Protein AF-A0AAE1BC49-F1 (afdb_monomer_lite)

Radius of gyration: 42.11 Å; chains: 1; bounding box: 70×118×85 Å

Structure (mmCIF, N/CA/C/O backbone):
data_AF-A0AAE1BC49-F1
#
_entry.id   AF-A0AAE1BC49-F1
#
loop_
_atom_site.group_PDB
_atom_site.id
_atom_site.type_symbol
_atom_site.label_atom_id
_atom_site.label_alt_id
_atom_site.label_comp_id
_atom_site.label_asym_id
_atom_site.label_entity_id
_atom_site.label_seq_id
_atom_site.pdbx_PDB_ins_code
_atom_site.Cartn_x
_atom_site.Cartn_y
_atom_site.Cartn_z
_atom_site.occupancy
_atom_site.B_iso_or_equiv
_atom_site.auth_seq_id
_atom_site.auth_comp_id
_atom_site.auth_asym_id
_atom_site.auth_atom_id
_atom_site.pdbx_PDB_model_num
ATOM 1 N N . MET A 1 1 ? 7.023 26.899 39.640 1.00 38.75 1 MET A N 1
ATOM 2 C CA . MET A 1 1 ? 6.986 27.680 38.387 1.00 38.75 1 MET A CA 1
ATOM 3 C C . MET A 1 1 ? 8.042 27.086 37.475 1.00 38.75 1 MET A C 1
ATOM 5 O O . MET A 1 1 ? 9.217 27.248 37.763 1.00 38.75 1 MET A O 1
ATOM 9 N N . ALA A 1 2 ? 7.642 26.268 36.502 1.00 39.78 2 ALA A N 1
ATOM 10 C CA . ALA A 1 2 ? 8.566 25.587 35.598 1.00 39.78 2 ALA A CA 1
ATOM 11 C C . ALA A 1 2 ? 8.371 26.161 34.193 1.00 39.78 2 ALA A C 1
ATOM 13 O O . ALA A 1 2 ? 7.270 26.092 33.648 1.00 39.78 2 ALA A O 1
ATOM 14 N N . ASP A 1 3 ? 9.433 26.766 33.667 1.00 44.81 3 ASP A N 1
ATOM 15 C CA . ASP A 1 3 ? 9.501 27.367 32.340 1.00 44.81 3 ASP A CA 1
ATOM 16 C C . ASP A 1 3 ? 9.195 26.334 31.252 1.00 44.81 3 ASP A C 1
ATOM 18 O O . ASP A 1 3 ? 9.961 25.399 31.003 1.00 44.81 3 ASP A O 1
ATOM 22 N N . GLY A 1 4 ? 8.069 26.530 30.569 1.00 46.72 4 GLY A N 1
ATOM 23 C CA . GLY A 1 4 ? 7.721 25.808 29.356 1.00 46.72 4 GLY A CA 1
ATOM 24 C C . GLY A 1 4 ? 8.542 26.324 28.180 1.00 46.72 4 GLY A C 1
ATOM 25 O O . GLY A 1 4 ? 8.063 27.149 27.404 1.00 46.72 4 GLY A O 1
ATOM 26 N N . LYS A 1 5 ? 9.775 25.831 28.021 1.00 54.12 5 LYS A N 1
ATOM 27 C CA . LYS A 1 5 ? 10.519 25.987 26.764 1.00 54.12 5 LYS A CA 1
ATOM 28 C C . LYS A 1 5 ? 9.763 25.247 25.662 1.00 54.12 5 LYS A C 1
ATOM 30 O O . LYS A 1 5 ? 9.765 24.019 25.618 1.00 54.12 5 LYS A O 1
ATOM 35 N N . GLN A 1 6 ? 9.093 26.001 24.794 1.00 57.62 6 GLN A N 1
ATOM 36 C CA . GLN A 1 6 ? 8.526 25.469 23.561 1.00 57.62 6 GLN A CA 1
ATOM 37 C C . GLN A 1 6 ? 9.657 24.883 22.712 1.00 57.62 6 GLN A C 1
ATOM 39 O O . GLN A 1 6 ? 10.621 25.572 22.378 1.00 57.62 6 GLN A O 1
ATOM 44 N N . ASP A 1 7 ? 9.545 23.596 22.398 1.00 57.97 7 ASP A N 1
ATOM 45 C CA . ASP A 1 7 ? 10.435 22.896 21.479 1.00 57.97 7 ASP A CA 1
ATOM 46 C C . ASP A 1 7 ? 10.184 23.454 20.068 1.00 57.97 7 ASP A C 1
ATOM 48 O O . ASP A 1 7 ? 9.246 23.053 19.379 1.00 57.97 7 ASP A O 1
ATOM 52 N N . MET A 1 8 ? 10.978 24.458 19.684 1.00 60.53 8 MET A N 1
ATOM 53 C CA . MET A 1 8 ? 10.990 25.126 18.374 1.00 60.53 8 MET A CA 1
ATOM 54 C C . MET A 1 8 ? 11.573 24.200 17.294 1.00 60.53 8 MET A C 1
ATOM 56 O O . MET A 1 8 ? 12.549 24.542 16.634 1.00 60.53 8 MET A O 1
ATOM 60 N N . ARG A 1 9 ? 11.017 22.998 17.136 1.00 64.38 9 ARG A N 1
ATOM 61 C CA . ARG A 1 9 ? 11.351 22.109 16.018 1.00 64.38 9 ARG A CA 1
ATOM 62 C C . ARG A 1 9 ? 10.285 22.246 14.948 1.00 64.38 9 ARG A C 1
ATOM 64 O O . ARG A 1 9 ? 9.091 22.179 15.248 1.00 64.38 9 ARG A O 1
ATOM 71 N N . SER A 1 10 ? 10.715 22.444 13.706 1.00 68.69 10 SER A N 1
ATOM 72 C CA . SER A 1 10 ? 9.812 22.472 12.551 1.00 68.69 10 SER A CA 1
ATOM 73 C C . SER A 1 10 ? 9.048 21.143 12.444 1.00 68.69 10 SER A C 1
ATOM 75 O O . SER A 1 10 ? 9.564 20.092 12.831 1.00 68.69 10 SER A O 1
ATOM 77 N N . LEU A 1 11 ? 7.824 21.161 11.897 1.00 61.47 11 LEU A N 1
ATOM 78 C CA . LEU A 1 11 ? 7.050 19.941 11.601 1.00 61.47 11 LEU A CA 1
ATOM 79 C C . LEU A 1 11 ? 7.879 18.926 10.793 1.00 61.47 11 LEU A C 1
ATOM 81 O O . LEU A 1 11 ? 7.813 17.730 11.057 1.00 61.47 11 LEU A O 1
ATOM 85 N N . GLU A 1 12 ? 8.732 19.415 9.893 1.00 64.88 12 GLU A N 1
ATOM 86 C CA . GLU A 1 12 ? 9.645 18.606 9.077 1.00 64.88 12 GLU A CA 1
ATOM 87 C C . GLU A 1 12 ? 10.728 17.896 9.911 1.00 64.88 12 GLU A C 1
ATOM 89 O O . GLU A 1 12 ? 11.054 16.737 9.655 1.00 64.88 12 GLU A O 1
ATOM 94 N N . GLU A 1 13 ? 11.251 18.558 10.949 1.00 63.72 13 GLU A N 1
ATOM 95 C CA . GLU A 1 13 ? 12.248 17.997 11.874 1.00 63.72 13 GLU A CA 1
ATOM 96 C C . GLU A 1 13 ? 11.621 17.005 12.860 1.00 63.72 13 GLU A C 1
ATOM 98 O O . GLU A 1 13 ? 12.287 16.089 13.340 1.00 63.72 13 GLU A O 1
ATOM 103 N N . ARG A 1 14 ? 10.330 17.180 13.164 1.00 66.06 14 ARG A N 1
ATOM 104 C CA . ARG A 1 14 ? 9.563 16.317 14.067 1.00 66.06 14 ARG A CA 1
ATOM 105 C C . ARG A 1 14 ? 9.107 15.016 13.393 1.00 66.06 14 ARG A C 1
ATOM 107 O O . ARG A 1 14 ? 8.959 14.008 14.079 1.00 66.06 14 ARG A O 1
ATOM 114 N N . GLU A 1 15 ? 8.903 15.032 12.075 1.00 70.88 15 GLU A N 1
ATOM 115 C CA . GLU A 1 15 ? 8.396 13.896 11.287 1.00 70.88 15 GLU A CA 1
ATOM 116 C C . GLU A 1 15 ? 9.487 13.070 10.570 1.00 70.88 15 GLU A C 1
ATOM 118 O O . GLU A 1 15 ? 9.163 12.155 9.817 1.00 70.88 15 GLU A O 1
ATOM 123 N N . ASN A 1 16 ? 10.779 13.317 10.840 1.00 61.84 16 ASN A N 1
ATOM 124 C CA . ASN A 1 16 ? 11.913 12.537 10.305 1.00 61.84 16 ASN A CA 1
ATOM 125 C C . ASN A 1 16 ? 11.944 12.411 8.765 1.00 61.84 16 ASN A C 1
ATOM 127 O O . ASN A 1 16 ? 12.483 11.446 8.223 1.00 61.84 16 ASN A O 1
ATOM 131 N N . LEU A 1 17 ? 11.427 13.403 8.039 1.00 55.94 17 LEU A N 1
ATOM 132 C CA . LEU A 1 17 ? 11.542 13.493 6.579 1.00 55.94 17 LEU A CA 1
ATOM 133 C C . LEU A 1 17 ? 12.682 14.432 6.176 1.00 55.94 17 LEU A C 1
ATOM 135 O O . LEU A 1 17 ? 12.542 15.249 5.267 1.00 55.94 17 LEU A O 1
ATOM 139 N N . MET A 1 18 ? 13.829 14.324 6.847 1.00 56.72 18 MET A N 1
ATOM 140 C CA . MET A 1 18 ? 15.040 14.936 6.313 1.00 56.72 18 MET A CA 1
ATOM 141 C C . MET A 1 18 ? 15.302 14.288 4.952 1.00 56.72 18 MET A C 1
ATOM 143 O O . MET A 1 18 ? 15.445 13.071 4.855 1.00 56.72 18 MET A O 1
ATOM 147 N N . VAL A 1 19 ? 15.355 15.095 3.892 1.00 58.03 19 VAL A N 1
ATOM 148 C CA . VAL A 1 19 ? 15.998 14.667 2.645 1.00 58.03 19 VAL A CA 1
ATOM 149 C C . VAL A 1 19 ? 17.387 14.183 3.040 1.00 58.03 19 VAL A C 1
ATOM 151 O O . VAL A 1 19 ? 18.060 14.906 3.779 1.00 58.03 19 VAL A O 1
ATOM 154 N N . ASP A 1 20 ? 17.797 12.994 2.583 1.00 53.69 20 ASP A N 1
ATOM 155 C CA . ASP A 1 20 ? 19.147 12.470 2.803 1.00 53.69 20 ASP A CA 1
ATOM 156 C C . ASP A 1 20 ? 20.163 13.492 2.280 1.00 53.69 20 ASP A C 1
ATOM 158 O O . ASP A 1 20 ? 20.568 13.502 1.116 1.00 53.69 20 ASP A O 1
ATOM 162 N N . ARG A 1 21 ? 20.565 14.417 3.152 1.00 58.84 21 ARG A N 1
ATOM 163 C CA . ARG A 1 21 ? 21.684 15.306 2.914 1.00 58.84 21 ARG A CA 1
ATOM 164 C C . ARG A 1 21 ? 22.896 14.435 3.117 1.00 58.84 21 ARG A C 1
ATOM 166 O O . ARG A 1 21 ? 23.378 14.293 4.237 1.00 58.84 21 ARG A O 1
ATOM 173 N N . THR A 1 22 ? 23.397 13.864 2.027 1.00 64.56 22 THR A N 1
ATOM 174 C CA . THR A 1 22 ? 24.761 13.350 2.001 1.00 64.56 22 THR A CA 1
ATOM 175 C C . THR A 1 22 ? 25.665 14.501 2.450 1.00 64.56 22 THR A C 1
ATOM 177 O O . THR A 1 22 ? 25.726 15.519 1.746 1.00 64.56 22 THR A O 1
ATOM 180 N N . PRO A 1 23 ? 26.286 14.430 3.640 1.00 65.75 23 PRO A N 1
ATOM 181 C CA . PRO A 1 23 ? 27.071 15.542 4.143 1.00 65.75 23 PRO A CA 1
ATOM 182 C C . PRO A 1 23 ? 28.223 15.788 3.168 1.00 65.75 23 PRO A C 1
ATOM 184 O O . PRO A 1 23 ? 28.928 14.857 2.784 1.00 65.75 23 PRO A O 1
ATOM 187 N N . HIS A 1 24 ? 28.398 17.036 2.732 1.00 64.62 24 HIS A N 1
ATOM 188 C CA . HIS A 1 24 ? 29.522 17.395 1.875 1.00 64.62 24 HIS A CA 1
ATOM 189 C C . HIS A 1 24 ? 30.817 17.214 2.675 1.00 64.62 24 HIS A C 1
ATOM 191 O O . HIS A 1 24 ? 31.076 17.945 3.635 1.00 64.62 24 HIS A O 1
ATOM 197 N N . TYR A 1 25 ? 31.607 16.201 2.321 1.00 67.69 25 TYR A N 1
ATOM 198 C CA . TYR A 1 25 ? 32.874 15.913 2.981 1.00 67.69 25 TYR A CA 1
ATOM 199 C C . TYR A 1 25 ? 33.921 16.928 2.516 1.00 67.69 25 TYR A C 1
ATOM 201 O O . TYR A 1 25 ? 34.565 16.756 1.484 1.00 67.69 25 TYR A O 1
ATOM 209 N N . SER A 1 26 ? 34.081 18.015 3.272 1.00 63.12 26 SER A N 1
ATOM 210 C CA . SER A 1 26 ? 35.162 18.972 3.041 1.00 63.12 26 SER A CA 1
ATOM 211 C C . SER A 1 26 ? 36.480 18.388 3.565 1.00 63.12 26 SER A C 1
ATOM 213 O O . SER A 1 26 ? 36.847 18.597 4.723 1.00 63.12 26 SER A O 1
ATOM 215 N N . GLY A 1 27 ? 37.176 17.625 2.726 1.00 58.19 27 GLY A N 1
ATOM 216 C CA . GLY A 1 27 ? 38.553 17.206 2.980 1.00 58.19 27 GLY A CA 1
ATOM 217 C C . GLY A 1 27 ? 38.835 15.744 2.659 1.00 58.19 27 GLY A C 1
ATOM 218 O O . GLY A 1 27 ? 38.003 14.865 2.860 1.00 58.19 27 GLY A O 1
ATOM 219 N N . PHE A 1 28 ? 40.062 15.497 2.204 1.00 67.00 28 PHE A N 1
ATOM 220 C CA . PHE A 1 28 ? 40.615 14.180 1.874 1.00 67.00 28 PHE A CA 1
ATOM 221 C C . PHE A 1 28 ? 40.701 13.213 3.076 1.00 67.00 28 PHE A C 1
ATOM 223 O O . PHE A 1 28 ? 41.072 12.055 2.901 1.00 67.00 28 PHE A O 1
ATOM 230 N N . THR A 1 29 ? 40.337 13.648 4.289 1.00 69.69 29 THR A N 1
ATOM 231 C CA . THR A 1 29 ? 40.303 12.823 5.503 1.00 69.69 29 THR A CA 1
ATOM 232 C C . THR A 1 29 ? 39.048 13.109 6.351 1.00 69.69 29 THR A C 1
ATOM 234 O O . THR A 1 29 ? 38.806 14.257 6.733 1.00 69.69 29 THR A O 1
ATOM 237 N N . PRO A 1 30 ? 38.228 12.089 6.678 1.00 76.38 30 PRO A N 1
ATOM 238 C CA . PRO A 1 30 ? 37.031 12.268 7.501 1.00 76.38 30 PRO A CA 1
ATOM 239 C C . PRO A 1 30 ? 37.388 12.573 8.965 1.00 76.38 30 PRO A C 1
ATOM 241 O O . PRO A 1 30 ? 38.329 12.006 9.529 1.00 76.38 30 PRO A O 1
ATOM 244 N N . ARG A 1 31 ? 36.600 13.441 9.615 1.00 76.69 31 ARG A N 1
ATOM 245 C CA . ARG A 1 31 ? 36.750 13.779 11.046 1.00 76.69 31 ARG A CA 1
ATOM 246 C C . ARG A 1 31 ? 36.527 12.544 11.934 1.00 76.69 31 ARG A C 1
ATOM 248 O O . ARG A 1 31 ? 35.818 11.619 11.549 1.00 76.69 31 ARG A O 1
ATOM 255 N N . SER A 1 32 ? 37.058 12.542 13.160 1.00 79.56 32 SER A N 1
ATOM 256 C CA . SER A 1 32 ? 36.958 11.409 14.108 1.00 79.56 32 SER A CA 1
ATOM 257 C C . SER A 1 32 ? 35.526 10.899 14.328 1.00 79.56 32 SER A C 1
ATOM 259 O O . SER A 1 32 ? 35.300 9.693 14.326 1.00 79.56 32 SER A O 1
ATOM 261 N N . ILE A 1 33 ? 34.548 11.801 14.428 1.00 78.00 33 ILE A N 1
ATOM 262 C CA . ILE A 1 33 ? 33.123 11.457 14.571 1.00 78.00 33 ILE A CA 1
ATOM 263 C C . ILE A 1 33 ? 32.567 10.811 13.287 1.00 78.00 33 ILE A C 1
ATOM 265 O O . ILE A 1 33 ? 31.786 9.868 13.355 1.00 78.00 33 ILE A O 1
ATOM 269 N N . GLN A 1 34 ? 33.012 11.254 12.107 1.00 77.31 34 GLN A N 1
ATOM 270 C CA . GLN A 1 34 ? 32.611 10.676 10.814 1.00 77.31 34 GLN A CA 1
ATOM 271 C C . GLN A 1 34 ? 33.229 9.287 10.593 1.00 77.31 34 GLN A C 1
ATOM 273 O O . GLN A 1 34 ? 32.620 8.422 9.971 1.00 77.31 34 GLN A O 1
ATOM 278 N N . ARG A 1 35 ? 34.414 9.027 11.157 1.00 79.44 35 ARG A N 1
ATOM 279 C CA . ARG A 1 35 ? 35.023 7.688 11.141 1.00 79.44 35 ARG A CA 1
ATOM 280 C C . ARG A 1 35 ? 34.201 6.663 11.922 1.00 79.4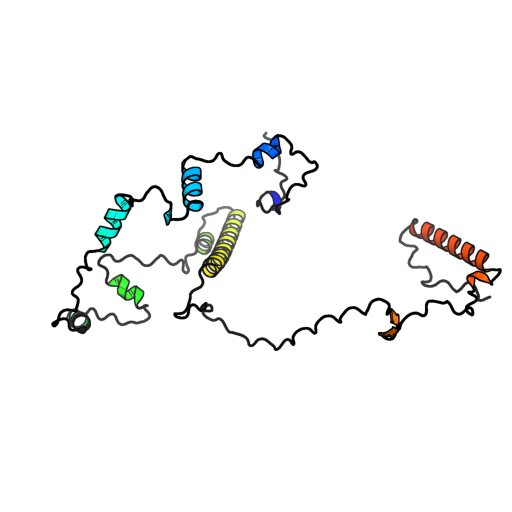4 35 ARG A C 1
ATOM 282 O O . ARG A 1 35 ? 34.258 5.484 11.594 1.00 79.44 35 ARG A O 1
ATOM 289 N N . LEU A 1 36 ? 33.442 7.093 12.934 1.00 79.44 36 LEU A N 1
ATOM 290 C CA . LEU A 1 36 ? 32.564 6.201 13.695 1.00 79.44 36 LEU A CA 1
ATOM 291 C C . LEU A 1 36 ? 31.349 5.764 12.873 1.00 79.44 36 LEU A C 1
ATOM 293 O O . LEU A 1 36 ? 30.974 4.599 12.942 1.00 79.44 36 LEU A O 1
ATOM 297 N N . THR A 1 37 ? 30.771 6.654 12.062 1.00 77.88 37 THR A N 1
ATOM 298 C CA . THR A 1 37 ? 29.613 6.323 11.213 1.00 77.88 37 THR A CA 1
ATOM 299 C C . THR A 1 37 ? 29.994 5.507 9.979 1.00 77.88 37 THR A C 1
ATOM 301 O O . THR A 1 37 ? 29.182 4.739 9.478 1.00 77.88 37 THR A O 1
ATOM 304 N N . GLN A 1 38 ? 31.240 5.627 9.514 1.00 75.38 38 GLN A N 1
ATOM 305 C CA . GLN A 1 38 ? 31.796 4.828 8.415 1.00 75.38 38 GLN A CA 1
ATOM 306 C C . GLN A 1 38 ? 32.410 3.497 8.878 1.00 75.38 38 GLN A C 1
ATOM 308 O O . GLN A 1 38 ? 32.939 2.740 8.062 1.00 75.38 38 GLN A O 1
ATOM 313 N N . ARG A 1 39 ? 32.380 3.192 10.181 1.00 79.56 39 ARG A N 1
ATOM 314 C CA . ARG A 1 39 ? 32.955 1.956 10.710 1.00 79.56 39 ARG A CA 1
ATOM 315 C C . ARG A 1 39 ? 32.071 0.776 10.312 1.00 79.56 39 ARG A C 1
ATOM 317 O O . ARG A 1 39 ? 30.990 0.590 10.863 1.00 79.56 39 ARG A O 1
ATOM 324 N N . HIS A 1 40 ? 32.546 -0.040 9.374 1.00 77.56 40 HIS A N 1
ATOM 325 C CA . HIS A 1 40 ? 31.893 -1.307 9.060 1.00 77.56 40 HIS A CA 1
ATOM 326 C C . HIS A 1 40 ? 31.884 -2.211 10.302 1.00 77.56 40 HIS A C 1
ATOM 328 O O . HIS A 1 40 ? 32.823 -2.184 11.109 1.00 77.56 40 HIS A O 1
ATOM 334 N N . ARG A 1 41 ? 30.833 -3.025 10.459 1.00 80.56 41 ARG A N 1
ATOM 335 C CA . ARG A 1 41 ? 30.799 -4.037 11.521 1.00 80.56 41 ARG A CA 1
ATOM 336 C C . ARG A 1 41 ? 32.010 -4.972 11.373 1.00 80.56 41 ARG A C 1
ATOM 338 O O . ARG A 1 41 ? 32.371 -5.294 10.236 1.00 80.56 41 ARG A O 1
ATOM 345 N N . PRO A 1 42 ? 32.656 -5.407 12.467 1.00 82.00 42 PRO A N 1
ATOM 346 C CA . PRO A 1 42 ? 33.670 -6.447 12.358 1.00 82.00 42 PRO A CA 1
ATOM 347 C C . PRO A 1 42 ? 33.029 -7.691 11.735 1.00 82.00 42 PRO A C 1
ATOM 349 O O . PRO A 1 42 ? 31.896 -8.036 12.076 1.00 82.00 42 PRO A O 1
ATOM 352 N N . HIS A 1 43 ? 33.728 -8.335 10.801 1.00 83.56 43 HIS A N 1
ATOM 353 C CA . HIS A 1 43 ? 33.259 -9.602 10.252 1.00 83.56 43 HIS A CA 1
ATOM 354 C C . HIS A 1 43 ? 33.225 -10.646 11.367 1.00 83.56 43 HIS A C 1
ATOM 356 O O . HIS A 1 43 ? 34.219 -10.869 12.058 1.00 83.56 43 HIS A O 1
ATOM 362 N N . THR A 1 44 ? 32.063 -11.261 11.550 1.00 90.00 44 THR A N 1
ATOM 363 C CA . THR A 1 44 ? 31.907 -12.422 12.429 1.00 90.00 44 THR A CA 1
ATOM 364 C C . THR A 1 44 ? 32.498 -13.665 11.759 1.00 90.00 44 THR A C 1
ATOM 366 O O . THR A 1 44 ? 32.657 -13.687 10.538 1.00 90.00 44 THR A O 1
ATOM 369 N N . MET A 1 45 ? 32.812 -14.716 12.527 1.00 86.00 45 MET A N 1
ATOM 370 C CA . MET A 1 45 ? 33.265 -15.996 11.947 1.00 86.00 45 MET A CA 1
ATOM 371 C C . MET A 1 45 ? 32.278 -16.520 10.895 1.00 86.00 45 MET A C 1
ATOM 373 O O . MET A 1 45 ? 32.688 -16.926 9.814 1.00 86.00 45 MET A O 1
ATOM 377 N N . THR A 1 46 ? 30.977 -16.371 11.146 1.00 83.56 46 THR A N 1
ATOM 378 C CA . THR A 1 46 ? 29.913 -16.744 10.207 1.00 83.56 46 THR A CA 1
ATOM 379 C C . THR A 1 46 ? 29.946 -15.917 8.919 1.00 83.56 46 THR A C 1
ATOM 381 O O . THR A 1 46 ? 29.747 -16.458 7.836 1.00 83.56 46 THR A O 1
ATOM 384 N N . ASP A 1 47 ? 30.237 -14.610 8.992 1.00 84.81 47 ASP A N 1
ATOM 385 C CA . ASP A 1 47 ? 30.402 -13.789 7.783 1.00 84.81 47 ASP A CA 1
ATOM 386 C C . ASP A 1 47 ? 31.577 -14.298 6.929 1.00 84.81 47 ASP A C 1
ATOM 388 O O . ASP A 1 47 ? 31.492 -14.297 5.701 1.00 84.81 47 ASP A O 1
ATOM 392 N N . ILE A 1 48 ? 32.666 -14.740 7.568 1.00 85.69 48 ILE A N 1
ATOM 393 C CA . ILE A 1 48 ? 33.849 -15.286 6.890 1.00 85.69 48 ILE A CA 1
ATOM 394 C C . ILE A 1 48 ? 33.518 -16.628 6.231 1.00 85.69 48 ILE A C 1
ATOM 396 O O . ILE A 1 48 ? 33.853 -16.813 5.062 1.00 85.69 48 ILE A O 1
ATOM 400 N N . GLU A 1 49 ? 32.818 -17.521 6.931 1.00 84.62 49 GLU A N 1
ATOM 401 C CA . GLU A 1 49 ? 32.354 -18.811 6.403 1.00 84.62 49 GLU A CA 1
ATOM 402 C C . GLU A 1 49 ? 31.415 -18.631 5.205 1.00 84.62 49 GLU A C 1
ATOM 404 O O . GLU A 1 49 ? 31.630 -19.231 4.154 1.00 84.62 49 GLU A O 1
ATOM 409 N N . CYS A 1 50 ? 30.428 -17.738 5.311 1.00 80.94 50 CYS A N 1
ATOM 410 C CA . CYS A 1 50 ? 29.521 -17.412 4.210 1.00 80.94 50 CYS A CA 1
ATOM 411 C C . CYS A 1 50 ? 30.274 -16.820 3.015 1.00 80.94 50 CYS A C 1
ATOM 413 O O . CYS A 1 50 ? 30.034 -17.198 1.870 1.00 80.94 50 CYS A O 1
ATOM 415 N N . CYS A 1 51 ? 31.216 -15.906 3.255 1.00 83.38 51 CYS A N 1
ATOM 416 C CA . CYS A 1 51 ? 32.022 -15.339 2.179 1.00 83.38 51 CYS A CA 1
ATOM 417 C C . CYS A 1 51 ? 32.972 -16.370 1.553 1.00 83.38 51 CYS A C 1
ATOM 419 O O . CYS A 1 51 ? 33.283 -16.258 0.370 1.00 83.38 51 CYS A O 1
ATOM 421 N N . HIS A 1 52 ? 33.448 -17.352 2.321 1.00 79.69 52 HIS A N 1
ATOM 422 C CA . HIS A 1 52 ? 34.213 -18.481 1.802 1.00 79.69 52 HIS A CA 1
ATOM 423 C C . HIS A 1 52 ? 33.323 -19.379 0.933 1.00 79.69 52 HIS A C 1
ATOM 425 O O . HIS A 1 52 ? 33.683 -19.661 -0.206 1.00 79.69 52 HIS A O 1
ATOM 431 N N . PHE A 1 53 ? 32.117 -19.715 1.403 1.00 76.88 53 PHE A N 1
ATOM 432 C CA . PHE A 1 53 ? 31.116 -20.469 0.643 1.00 76.88 53 PHE A CA 1
ATOM 433 C C . PHE A 1 53 ? 30.774 -19.808 -0.697 1.00 76.88 53 PHE A C 1
ATOM 435 O O . PHE A 1 53 ? 30.714 -20.477 -1.720 1.00 76.88 53 PHE A O 1
ATOM 442 N N . LEU A 1 54 ? 30.592 -18.485 -0.709 1.00 80.56 54 LEU A N 1
ATOM 443 C CA . LEU A 1 54 ? 30.254 -17.736 -1.923 1.00 80.56 54 LEU A CA 1
ATOM 444 C C . LEU A 1 54 ? 31.419 -17.608 -2.918 1.00 80.56 54 LEU A C 1
ATOM 446 O O . LEU A 1 54 ? 31.178 -17.350 -4.095 1.00 80.56 54 LEU A O 1
ATOM 450 N N . ARG A 1 55 ? 32.671 -17.733 -2.460 1.00 81.00 55 ARG A N 1
ATOM 451 C CA . ARG A 1 55 ? 33.871 -17.615 -3.309 1.00 81.00 55 ARG A CA 1
ATOM 452 C C . ARG A 1 55 ? 34.342 -18.951 -3.869 1.00 81.00 55 ARG A C 1
ATOM 454 O O . ARG A 1 55 ? 34.932 -18.964 -4.945 1.00 81.00 55 ARG A O 1
ATOM 461 N N . THR A 1 56 ? 34.111 -20.042 -3.147 1.00 75.44 56 THR A N 1
ATOM 462 C CA . THR A 1 56 ? 34.572 -21.374 -3.538 1.00 75.44 56 THR A CA 1
ATOM 463 C C . THR A 1 56 ? 33.526 -22.033 -4.444 1.00 75.44 56 THR A C 1
ATOM 465 O O . THR A 1 56 ? 32.380 -22.206 -4.022 1.00 75.44 56 THR A O 1
ATOM 468 N N . PRO A 1 57 ? 33.863 -22.419 -5.687 1.00 70.56 57 PRO A N 1
ATOM 469 C CA . PRO A 1 57 ? 32.930 -23.133 -6.551 1.00 70.56 57 PRO A CA 1
ATOM 470 C C . PRO A 1 57 ? 32.567 -24.489 -5.929 1.00 70.56 57 PRO A C 1
ATOM 472 O O . PRO A 1 57 ? 33.407 -25.164 -5.338 1.00 70.56 57 PRO A O 1
ATOM 475 N N . THR A 1 58 ? 31.314 -24.926 -6.090 1.00 65.81 58 THR A N 1
ATOM 476 C CA . THR A 1 58 ? 30.730 -26.095 -5.395 1.00 65.81 58 THR A CA 1
ATOM 477 C C . THR A 1 58 ? 31.547 -27.389 -5.537 1.00 65.81 58 THR A C 1
ATOM 479 O O . THR A 1 58 ? 31.497 -28.249 -4.664 1.00 65.81 58 THR A O 1
ATOM 482 N N . ARG A 1 59 ? 32.331 -27.523 -6.614 1.00 65.50 59 ARG A N 1
ATOM 483 C CA . ARG A 1 59 ? 33.201 -28.679 -6.892 1.00 65.50 59 ARG A CA 1
ATOM 484 C C . ARG A 1 59 ? 34.434 -28.763 -5.979 1.00 65.50 59 ARG A C 1
ATOM 486 O O . ARG A 1 59 ? 34.969 -29.850 -5.796 1.00 65.50 59 ARG A O 1
ATOM 493 N N . GLU A 1 60 ? 34.875 -27.638 -5.425 1.00 62.97 60 GLU A N 1
ATOM 494 C CA . GLU A 1 60 ? 36.087 -27.496 -4.602 1.00 62.97 60 GLU A CA 1
ATOM 495 C C . GLU A 1 60 ? 35.756 -27.337 -3.109 1.00 62.97 60 GLU A C 1
ATOM 497 O O . GLU A 1 60 ? 36.640 -27.116 -2.283 1.00 62.97 60 GLU A O 1
ATOM 502 N N . PHE A 1 61 ? 34.474 -27.450 -2.748 1.00 64.12 61 PHE A N 1
ATOM 503 C CA . PHE A 1 61 ? 34.021 -27.292 -1.376 1.00 64.12 61 PHE A CA 1
ATOM 504 C C . PHE A 1 61 ? 34.528 -28.453 -0.506 1.00 64.12 61 PHE A C 1
ATOM 506 O O . PHE A 1 61 ? 34.252 -29.625 -0.766 1.00 64.12 61 PHE A O 1
ATOM 513 N N . THR A 1 62 ? 35.283 -28.126 0.544 1.00 57.69 62 THR A N 1
ATOM 514 C CA . THR A 1 62 ? 35.938 -29.091 1.446 1.00 57.69 62 THR A CA 1
ATOM 515 C C . THR A 1 62 ? 34.949 -29.941 2.244 1.00 57.69 62 THR A C 1
ATOM 517 O O . THR A 1 62 ? 35.285 -31.050 2.661 1.00 57.69 62 THR A O 1
ATOM 520 N N . HIS A 1 63 ? 33.700 -29.494 2.396 1.00 57.22 63 HIS A N 1
ATOM 521 C CA . HIS A 1 63 ? 32.619 -30.317 2.930 1.00 57.22 63 HIS A CA 1
ATOM 522 C C . HIS A 1 63 ? 32.019 -31.183 1.815 1.00 57.22 63 HIS A C 1
ATOM 524 O O . HIS A 1 63 ? 30.904 -30.960 1.351 1.00 57.22 63 HIS A O 1
ATOM 530 N N . GLN A 1 64 ? 32.761 -32.210 1.397 1.00 57.03 64 GLN A N 1
ATOM 531 C CA . GLN A 1 64 ? 32.286 -33.228 0.445 1.00 57.03 64 GLN A CA 1
ATOM 532 C C . GLN A 1 64 ? 31.104 -34.048 0.988 1.00 57.03 64 GLN A C 1
ATOM 534 O O . GLN A 1 64 ? 30.465 -34.814 0.265 1.00 57.03 64 GLN A O 1
ATOM 539 N N . HIS A 1 65 ? 30.810 -33.915 2.280 1.00 65.44 65 HIS A N 1
ATOM 540 C CA . HIS A 1 65 ? 29.736 -34.628 2.936 1.00 65.44 65 HIS A CA 1
ATOM 541 C C . HIS A 1 65 ? 28.636 -33.650 3.341 1.00 65.44 65 HIS A C 1
ATOM 543 O O . HIS A 1 65 ? 28.899 -32.753 4.145 1.00 65.44 65 HIS A O 1
ATOM 549 N N . PRO A 1 66 ? 27.406 -33.816 2.814 1.00 73.44 66 PRO A N 1
ATOM 550 C CA . PRO A 1 66 ? 26.275 -33.034 3.286 1.00 73.44 66 PRO A CA 1
ATOM 551 C C . PRO A 1 66 ? 26.124 -33.222 4.796 1.00 73.44 66 PRO A C 1
ATOM 553 O O . PRO A 1 66 ? 26.360 -34.325 5.307 1.00 73.44 66 PRO A O 1
ATOM 556 N N . SER A 1 67 ? 25.730 -32.153 5.492 1.00 78.94 67 SER A N 1
ATOM 557 C CA . SER A 1 67 ? 25.453 -32.209 6.927 1.00 78.94 67 SER A CA 1
ATOM 558 C C . SER A 1 67 ? 24.454 -33.330 7.238 1.00 78.94 67 SER A C 1
ATOM 560 O O . SER A 1 67 ? 23.642 -33.727 6.394 1.00 78.94 67 SER A O 1
ATOM 562 N N . VAL A 1 68 ? 24.512 -33.859 8.460 1.00 82.62 68 VAL A N 1
ATOM 563 C CA . VAL A 1 68 ? 23.590 -34.912 8.920 1.00 82.62 68 VAL A CA 1
ATOM 564 C C . VAL A 1 68 ? 22.131 -34.473 8.748 1.00 82.62 68 VAL A C 1
ATOM 566 O O . VAL A 1 68 ? 21.308 -35.256 8.285 1.00 82.62 68 VAL A O 1
ATOM 569 N N . GLU A 1 69 ? 21.840 -33.200 9.015 1.00 83.75 69 GLU A N 1
ATOM 570 C CA . GLU A 1 69 ? 20.527 -32.578 8.813 1.00 83.75 69 GLU A CA 1
ATOM 571 C C . GLU A 1 69 ? 20.078 -32.626 7.349 1.00 83.75 69 GLU A C 1
ATOM 573 O O . GLU A 1 69 ? 18.957 -33.037 7.054 1.00 83.75 69 GLU A O 1
ATOM 578 N N . HIS A 1 70 ? 20.966 -32.276 6.414 1.00 81.25 70 HIS A N 1
ATOM 579 C CA . HIS A 1 70 ? 20.668 -32.347 4.987 1.00 81.25 70 HIS A CA 1
ATOM 580 C C . HIS A 1 70 ? 20.415 -33.792 4.538 1.00 81.25 70 HIS A C 1
ATOM 582 O O . HIS A 1 70 ? 19.503 -34.048 3.755 1.00 81.25 70 HIS A O 1
ATOM 588 N N . ARG A 1 71 ? 21.189 -34.763 5.043 1.00 85.81 71 ARG A N 1
ATOM 589 C CA . ARG A 1 71 ? 20.951 -36.187 4.747 1.00 85.81 71 ARG A CA 1
ATOM 590 C C . ARG A 1 71 ? 19.593 -36.650 5.268 1.00 85.81 71 ARG A C 1
ATOM 592 O O . ARG A 1 71 ? 18.855 -37.266 4.511 1.00 85.81 71 ARG A O 1
ATOM 599 N N . LEU A 1 72 ? 19.249 -36.316 6.511 1.00 89.38 72 LEU A N 1
ATOM 600 C CA . LEU A 1 72 ? 17.943 -36.620 7.104 1.00 89.38 72 LEU A CA 1
ATOM 601 C C . LEU A 1 72 ? 16.793 -36.008 6.303 1.00 89.38 72 LEU A C 1
ATOM 603 O O . LEU A 1 72 ? 15.790 -36.676 6.076 1.00 89.38 72 LEU A O 1
ATOM 607 N N . TRP A 1 73 ? 16.949 -34.769 5.837 1.00 81.69 73 TRP A N 1
ATOM 608 C CA . TRP A 1 73 ? 15.946 -34.102 5.012 1.00 81.69 73 TRP A CA 1
ATOM 609 C C . TRP A 1 73 ? 15.736 -34.806 3.665 1.00 81.69 73 TRP A C 1
ATOM 611 O O . TRP A 1 73 ? 14.598 -35.036 3.259 1.00 81.69 73 TRP A O 1
ATOM 621 N N . VAL A 1 74 ? 16.822 -35.217 3.002 1.00 86.62 74 VAL A N 1
ATOM 622 C CA . VAL A 1 74 ? 16.743 -35.996 1.759 1.00 86.62 74 VAL A CA 1
ATOM 623 C C . VAL A 1 74 ? 16.111 -37.368 2.006 1.00 86.62 74 VAL A C 1
ATOM 625 O O . VAL A 1 74 ? 15.244 -37.773 1.239 1.00 86.62 74 VAL A O 1
ATOM 628 N N . GLU A 1 75 ? 16.496 -38.075 3.074 1.00 88.00 75 GLU A N 1
ATOM 629 C CA . GLU A 1 75 ? 15.900 -39.371 3.443 1.00 88.00 75 GLU A CA 1
ATOM 630 C C . GLU A 1 75 ? 14.404 -39.251 3.753 1.00 88.00 75 GLU A C 1
ATOM 632 O O . GLU A 1 75 ? 13.616 -40.076 3.296 1.00 88.00 75 GLU A O 1
ATOM 637 N N . ALA A 1 76 ? 13.986 -38.193 4.451 1.00 85.44 76 ALA A N 1
ATOM 638 C CA . ALA A 1 76 ? 12.579 -37.932 4.746 1.00 85.44 76 ALA A CA 1
ATOM 639 C C . ALA A 1 76 ? 11.731 -37.680 3.484 1.00 85.44 76 ALA A C 1
ATOM 641 O O . ALA A 1 76 ? 10.520 -37.887 3.518 1.00 85.44 76 ALA A O 1
ATOM 642 N N . GLY A 1 77 ? 12.352 -37.261 2.374 1.00 79.81 77 GLY A N 1
ATOM 643 C CA . GLY A 1 77 ? 11.695 -37.038 1.082 1.00 79.81 77 GLY A CA 1
ATOM 644 C C . GLY A 1 77 ? 11.680 -38.243 0.131 1.00 79.81 77 GLY A C 1
ATOM 645 O O . GLY A 1 77 ? 10.993 -38.193 -0.886 1.00 79.81 77 GLY A O 1
ATOM 646 N N . LYS A 1 78 ? 12.420 -39.320 0.429 1.00 84.88 78 LYS A N 1
ATOM 647 C CA . LYS A 1 78 ? 12.420 -40.560 -0.369 1.00 84.88 78 LYS A CA 1
ATOM 648 C C . LYS A 1 78 ? 11.165 -41.435 -0.248 1.00 84.88 78 LYS A C 1
ATOM 650 O O . LYS A 1 78 ? 10.837 -42.069 -1.255 1.00 84.88 78 LYS A O 1
ATOM 655 N N . PRO A 1 79 ? 10.486 -41.572 0.911 1.00 83.88 79 PRO A N 1
ATOM 656 C CA . PRO A 1 79 ? 9.297 -42.407 0.969 1.00 83.88 79 PRO A CA 1
ATOM 657 C C . PRO A 1 79 ? 8.207 -41.804 0.086 1.00 83.88 79 PRO A C 1
ATOM 659 O O . PRO A 1 79 ? 7.896 -40.615 0.176 1.00 83.88 79 PRO A O 1
ATOM 662 N N . ALA A 1 80 ? 7.619 -42.639 -0.773 1.00 75.81 80 ALA A N 1
ATOM 663 C CA . ALA A 1 80 ? 6.442 -42.252 -1.533 1.00 75.81 80 ALA A CA 1
ATOM 664 C C . ALA A 1 80 ? 5.366 -41.765 -0.558 1.00 75.81 80 ALA A C 1
ATOM 666 O O . ALA A 1 80 ? 5.183 -42.338 0.520 1.00 75.81 80 ALA A O 1
ATOM 667 N N . THR A 1 81 ? 4.662 -40.698 -0.930 1.00 74.62 81 THR A N 1
ATOM 668 C CA . THR A 1 81 ? 3.555 -40.195 -0.120 1.00 74.62 81 THR A CA 1
ATOM 669 C C . THR A 1 81 ? 2.603 -41.351 0.206 1.00 74.62 81 THR A C 1
ATOM 671 O O . THR A 1 81 ? 2.278 -42.103 -0.715 1.00 74.62 81 THR A O 1
ATOM 674 N N . PRO A 1 82 ? 2.102 -41.490 1.447 1.00 71.38 82 PRO A N 1
ATOM 675 C CA . PRO A 1 82 ? 1.231 -42.600 1.860 1.00 71.38 82 PRO A CA 1
ATOM 676 C C . PRO A 1 82 ? -0.160 -42.569 1.198 1.00 71.38 82 PRO A C 1
ATOM 678 O O . PRO A 1 82 ? -1.087 -43.242 1.642 1.00 71.38 82 PRO A O 1
ATOM 681 N N . PHE A 1 83 ? -0.332 -41.769 0.146 1.00 69.38 83 PHE A N 1
ATOM 682 C CA . PHE A 1 83 ? -1.548 -41.716 -0.637 1.00 69.38 83 PHE A CA 1
ATOM 683 C C . PHE A 1 83 ? -1.574 -42.894 -1.615 1.00 69.38 83 PHE A C 1
ATOM 685 O O . PHE A 1 83 ? -0.582 -43.152 -2.301 1.00 69.38 83 PHE A O 1
ATOM 692 N N . PRO A 1 84 ? -2.702 -43.614 -1.710 1.00 70.75 84 PRO A N 1
ATOM 693 C CA . PRO A 1 84 ? -2.843 -44.676 -2.689 1.00 70.75 84 PRO A CA 1
ATOM 694 C C . PRO A 1 84 ? -2.713 -44.089 -4.102 1.00 70.75 84 PRO A C 1
ATOM 696 O O . PRO A 1 84 ? -3.290 -43.049 -4.414 1.00 70.75 84 PRO A O 1
ATOM 699 N N . ALA A 1 85 ? -1.964 -44.770 -4.975 1.00 69.81 85 ALA A N 1
ATOM 700 C CA . ALA A 1 85 ? -1.705 -44.325 -6.350 1.00 69.81 85 ALA A CA 1
ATOM 701 C C . ALA A 1 85 ? -2.981 -44.180 -7.205 1.00 69.81 85 ALA A C 1
ATOM 703 O O . ALA A 1 85 ? -2.962 -43.545 -8.259 1.00 69.81 85 ALA A O 1
ATOM 704 N N . ARG A 1 86 ? -4.096 -44.769 -6.758 1.00 61.72 86 ARG A N 1
ATOM 705 C CA . ARG A 1 86 ? -5.434 -44.564 -7.312 1.00 61.72 86 ARG A CA 1
ATOM 706 C C . ARG A 1 86 ? -6.401 -44.255 -6.168 1.00 61.72 86 ARG A C 1
ATOM 708 O O . ARG A 1 86 ? -6.316 -44.926 -5.139 1.00 61.72 86 ARG A O 1
ATOM 715 N N . PRO A 1 87 ? -7.323 -43.288 -6.331 1.00 68.31 87 PRO A N 1
ATOM 716 C CA . PRO A 1 87 ? -8.462 -43.190 -5.431 1.00 68.31 87 PRO A CA 1
ATOM 717 C C . PRO A 1 87 ? -9.181 -44.544 -5.433 1.00 68.31 87 PRO A C 1
ATOM 719 O O . PRO A 1 87 ? -9.276 -45.190 -6.477 1.00 68.31 87 PRO A O 1
ATOM 722 N N . ASP A 1 88 ? -9.588 -44.990 -4.248 1.00 69.50 88 ASP A N 1
ATOM 723 C CA . ASP A 1 88 ? -10.242 -46.275 -4.008 1.00 69.50 88 ASP A CA 1
ATOM 724 C C . ASP A 1 88 ? -11.288 -46.602 -5.101 1.00 69.50 88 ASP A C 1
ATOM 726 O O . ASP A 1 88 ? -12.004 -45.724 -5.578 1.00 69.50 88 ASP A O 1
ATOM 730 N N . THR A 1 89 ? -11.364 -47.860 -5.545 1.00 64.12 89 THR A N 1
ATOM 731 C CA . THR A 1 89 ? -12.280 -48.259 -6.635 1.00 64.12 89 THR A CA 1
ATOM 732 C C . THR A 1 89 ? -13.743 -48.106 -6.216 1.00 64.12 89 THR A C 1
ATOM 734 O O . THR A 1 89 ? -14.599 -47.867 -7.067 1.00 64.12 89 THR A O 1
ATOM 737 N N . SER A 1 90 ? -14.024 -48.161 -4.908 1.00 67.62 90 SER A N 1
ATOM 738 C CA . SER A 1 90 ? -15.322 -47.803 -4.321 1.00 67.62 90 SER A CA 1
ATOM 739 C C . SER A 1 90 ? -15.516 -46.304 -4.073 1.00 67.62 90 SER A C 1
ATOM 741 O O . SER A 1 90 ? -16.615 -45.885 -3.698 1.00 67.62 90 SER A O 1
ATOM 743 N N . TYR A 1 91 ? -14.504 -45.465 -4.305 1.00 65.38 91 TYR A N 1
ATOM 744 C CA . TYR A 1 91 ? -14.608 -44.021 -4.126 1.00 65.38 91 TYR A CA 1
ATOM 745 C C . TYR A 1 91 ? -15.399 -43.387 -5.271 1.00 65.38 91 TYR A C 1
ATOM 747 O O . TYR A 1 91 ? -14.869 -42.896 -6.268 1.00 65.38 91 TYR A O 1
ATOM 755 N N . ASN A 1 92 ? -16.716 -43.361 -5.107 1.00 67.88 92 ASN A N 1
ATOM 756 C CA . ASN A 1 92 ? -17.590 -42.552 -5.935 1.00 67.88 92 ASN A CA 1
ATOM 757 C C . ASN A 1 92 ? -17.534 -41.104 -5.423 1.00 67.88 92 ASN A C 1
ATOM 759 O O . ASN A 1 92 ? -17.927 -40.814 -4.295 1.00 67.88 92 ASN A O 1
ATOM 763 N N . SER A 1 93 ? -17.086 -40.164 -6.256 1.00 64.75 93 SER A N 1
ATOM 764 C CA . SER A 1 93 ? -17.045 -38.729 -5.921 1.00 64.75 93 SER A CA 1
ATOM 765 C C . SER A 1 93 ? -18.420 -38.156 -5.533 1.00 64.75 93 SER A C 1
ATOM 767 O O . SER A 1 93 ? -18.506 -37.103 -4.896 1.00 64.75 93 SER A O 1
ATOM 769 N N . ASN A 1 94 ? -19.506 -38.871 -5.851 1.00 65.25 94 ASN A N 1
ATOM 770 C CA . ASN A 1 94 ? -20.857 -38.546 -5.411 1.00 65.25 94 ASN A CA 1
ATOM 771 C C . ASN A 1 94 ? -21.165 -38.941 -3.964 1.00 65.25 94 ASN A C 1
ATOM 773 O O . ASN A 1 94 ? -22.173 -38.463 -3.456 1.00 65.25 94 ASN A O 1
ATOM 777 N N . ILE A 1 95 ? -20.331 -39.726 -3.273 1.00 67.38 95 ILE A N 1
ATOM 778 C CA . ILE A 1 95 ? -20.533 -40.066 -1.852 1.00 67.38 95 ILE A CA 1
ATOM 779 C C . ILE A 1 95 ? -20.677 -38.780 -1.035 1.00 67.38 95 ILE A C 1
ATOM 781 O O . ILE A 1 95 ? -21.644 -38.622 -0.304 1.00 67.38 95 ILE A O 1
ATOM 785 N N . TRP A 1 96 ? -19.829 -37.778 -1.275 1.00 60.00 96 TRP A N 1
ATOM 786 C CA . TRP A 1 96 ? -19.916 -36.478 -0.599 1.00 60.00 96 TRP A CA 1
ATOM 787 C C . TRP A 1 96 ? -21.100 -35.598 -1.039 1.00 60.00 96 TRP A C 1
ATOM 789 O O . TRP A 1 96 ? -21.484 -34.671 -0.319 1.00 60.00 96 TRP A O 1
ATOM 799 N N . ARG A 1 97 ? -21.684 -35.834 -2.224 1.00 60.78 97 ARG A N 1
ATOM 800 C CA . ARG A 1 97 ? -22.934 -35.168 -2.653 1.00 60.78 97 ARG A CA 1
ATOM 801 C C . ARG A 1 97 ? -24.162 -35.853 -2.053 1.00 60.78 97 ARG A C 1
ATOM 803 O O . ARG A 1 97 ? -25.092 -35.153 -1.663 1.00 60.78 97 ARG A O 1
ATOM 810 N N . ASN A 1 98 ? -24.145 -37.180 -1.952 1.00 64.38 98 ASN A N 1
ATOM 811 C CA . ASN A 1 98 ? -25.220 -37.988 -1.382 1.00 64.38 98 ASN A CA 1
ATOM 812 C C . ASN A 1 98 ? -25.253 -37.856 0.143 1.00 64.38 98 ASN A C 1
ATOM 814 O O . ASN A 1 98 ? -26.309 -37.561 0.687 1.00 64.38 98 ASN A O 1
ATOM 818 N N . PHE A 1 99 ? -24.096 -37.893 0.809 1.00 67.25 99 PHE A N 1
ATOM 819 C CA . PHE A 1 99 ? -23.960 -37.629 2.244 1.00 67.25 99 PHE A CA 1
ATOM 820 C C . PHE A 1 99 ? -24.511 -36.240 2.613 1.00 67.25 99 PHE A C 1
ATOM 822 O O . PHE A 1 99 ? -25.283 -36.089 3.554 1.00 67.25 99 PHE A O 1
ATOM 829 N N . ARG A 1 100 ? -24.224 -35.205 1.809 1.00 62.06 100 ARG A N 1
ATOM 830 C CA . ARG A 1 100 ? -24.814 -33.868 2.018 1.00 62.06 100 ARG A CA 1
ATOM 831 C C . ARG A 1 100 ? -26.337 -33.830 1.868 1.00 62.06 100 ARG A C 1
ATOM 833 O O . ARG A 1 100 ? -26.972 -32.981 2.487 1.00 62.06 100 ARG A O 1
ATOM 840 N N . ARG A 1 101 ? -26.910 -34.699 1.030 1.00 60.38 101 ARG A N 1
ATOM 841 C CA . ARG A 1 101 ? -28.356 -34.776 0.790 1.00 60.38 101 ARG A CA 1
ATOM 842 C C . ARG A 1 101 ? -29.068 -35.561 1.891 1.00 60.38 101 ARG A C 1
ATOM 844 O O . ARG A 1 101 ? -30.089 -35.091 2.372 1.00 60.38 101 ARG A O 1
ATOM 851 N N . GLU A 1 102 ? -28.527 -36.710 2.287 1.00 61.56 102 GLU A N 1
ATOM 852 C CA . GLU A 1 102 ? -29.132 -37.594 3.293 1.00 61.56 102 GLU A CA 1
ATOM 853 C C . GLU A 1 102 ? -29.072 -37.011 4.705 1.00 61.56 102 GLU A C 1
ATOM 855 O O . GLU A 1 102 ? -30.059 -37.069 5.430 1.00 61.56 102 GLU A O 1
ATOM 860 N N . TYR A 1 103 ? -27.965 -36.364 5.076 1.00 65.19 103 TYR A N 1
ATOM 861 C CA . TYR A 1 103 ? -27.796 -35.774 6.409 1.00 65.19 103 TYR A CA 1
ATOM 862 C C . TYR A 1 103 ? -28.249 -34.304 6.496 1.00 65.19 103 TYR A C 1
ATOM 864 O O . TYR A 1 103 ? -27.920 -33.607 7.452 1.00 65.19 103 TYR A O 1
ATOM 872 N N . GLY A 1 104 ? -28.984 -33.795 5.498 1.00 53.62 104 GLY A N 1
ATOM 873 C CA . GLY A 1 104 ? -29.596 -32.460 5.557 1.00 53.62 104 GLY A CA 1
ATOM 874 C C . GLY A 1 104 ? -28.621 -31.272 5.521 1.00 53.62 104 GLY A C 1
ATOM 875 O O . GLY A 1 104 ? -29.034 -30.136 5.742 1.00 53.62 104 GLY A O 1
ATOM 876 N N . LEU A 1 105 ? -27.348 -31.486 5.173 1.00 56.50 105 LEU A N 1
ATOM 877 C CA . LEU A 1 105 ? -26.304 -30.454 5.029 1.00 56.50 105 LEU A CA 1
ATOM 878 C C . LEU A 1 105 ? -26.439 -29.654 3.712 1.00 56.50 105 LEU A C 1
ATOM 880 O O . LEU A 1 105 ? -25.454 -29.273 3.070 1.00 56.50 105 LEU A O 1
ATOM 884 N N . SER A 1 106 ? -27.675 -29.412 3.272 1.00 52.41 106 SER A N 1
ATOM 885 C CA . SER A 1 106 ? -27.989 -28.590 2.104 1.00 52.41 106 SER A CA 1
ATOM 886 C C . SER A 1 106 ? -27.945 -27.113 2.491 1.00 52.41 106 SER A C 1
ATOM 888 O O . SER A 1 106 ? -28.958 -26.490 2.808 1.00 52.41 106 SER A O 1
ATOM 890 N N . PHE A 1 107 ? -26.750 -26.527 2.470 1.00 53.25 107 PHE A N 1
ATOM 891 C CA . PHE A 1 107 ? -26.609 -25.081 2.592 1.00 53.25 107 PHE A CA 1
ATOM 892 C C . PHE A 1 107 ? -27.020 -24.442 1.266 1.00 53.25 107 PHE A C 1
ATOM 894 O O . PHE A 1 107 ? -26.269 -24.465 0.289 1.00 53.25 107 PHE A O 1
ATOM 901 N N . LYS A 1 108 ? -28.240 -23.897 1.211 1.00 50.75 108 LYS A N 1
ATOM 902 C CA . LYS A 1 108 ? -28.651 -23.028 0.105 1.00 50.75 108 LYS A CA 1
ATOM 903 C C . LYS A 1 108 ? -27.682 -21.848 0.061 1.00 50.75 108 LYS A C 1
ATOM 905 O O . LYS A 1 108 ? -27.589 -21.081 1.019 1.00 50.75 108 LYS A O 1
ATOM 910 N N . ALA A 1 109 ? -26.938 -21.745 -1.036 1.00 49.34 109 ALA A N 1
ATOM 911 C CA . ALA A 1 109 ? -26.027 -20.649 -1.323 1.00 49.34 109 ALA A CA 1
ATOM 912 C C . ALA A 1 109 ? -26.832 -19.389 -1.664 1.00 49.34 109 ALA A C 1
ATOM 914 O O . ALA A 1 109 ? -26.856 -18.940 -2.803 1.00 49.34 109 ALA A O 1
ATOM 915 N N . ASN A 1 110 ? -27.525 -18.836 -0.676 1.00 47.88 110 ASN A N 1
ATOM 916 C CA . ASN A 1 110 ? -27.984 -17.463 -0.755 1.00 47.88 110 ASN A CA 1
ATOM 917 C C . ASN A 1 110 ? -26.802 -16.614 -0.266 1.00 47.88 110 ASN A C 1
ATOM 919 O O . ASN A 1 110 ? -26.490 -16.589 0.925 1.00 47.88 110 ASN A O 1
ATOM 923 N N . ASP A 1 111 ? -26.077 -16.037 -1.224 1.00 54.50 111 ASP A N 1
ATOM 924 C CA . ASP A 1 111 ? -25.039 -15.003 -1.081 1.00 54.50 111 ASP A CA 1
ATOM 925 C C . ASP A 1 111 ? -23.743 -15.331 -0.315 1.00 54.50 111 ASP A C 1
ATOM 927 O O . ASP A 1 111 ? -22.864 -14.474 -0.207 1.00 54.50 111 ASP A O 1
ATOM 931 N N . ARG A 1 112 ? -23.549 -16.559 0.180 1.00 58.09 112 ARG A N 1
ATOM 932 C CA . ARG A 1 112 ? -22.296 -16.944 0.860 1.00 58.09 112 ARG A CA 1
ATOM 933 C C . ARG A 1 112 ? -21.245 -17.450 -0.122 1.00 58.09 112 ARG A C 1
ATOM 935 O O . ARG A 1 112 ? -21.515 -18.324 -0.948 1.00 58.09 112 ARG A O 1
ATOM 942 N N . LYS A 1 113 ? -20.018 -16.929 -0.010 1.00 63.28 113 LYS A N 1
ATOM 943 C CA . LYS A 1 113 ? -18.876 -17.387 -0.819 1.00 63.28 113 LYS A CA 1
ATOM 944 C C . LYS A 1 113 ? -18.555 -18.843 -0.469 1.00 63.28 113 LYS A C 1
ATOM 946 O O . LYS A 1 113 ? -18.610 -19.230 0.695 1.00 63.28 113 LYS A O 1
ATOM 951 N N . VAL A 1 114 ? -18.161 -19.645 -1.462 1.00 64.81 114 VAL A N 1
ATOM 952 C CA . VAL A 1 114 ? -17.836 -21.080 -1.294 1.00 64.81 114 VAL A CA 1
ATOM 953 C C . VAL A 1 114 ? -16.825 -21.316 -0.159 1.00 64.81 114 VAL A C 1
ATOM 955 O O . VAL A 1 114 ? -16.947 -22.285 0.584 1.00 64.81 114 VAL A O 1
ATOM 958 N N . SER A 1 115 ? -15.887 -20.389 0.043 1.00 64.94 115 SER A N 1
ATOM 959 C CA . SER A 1 115 ? -14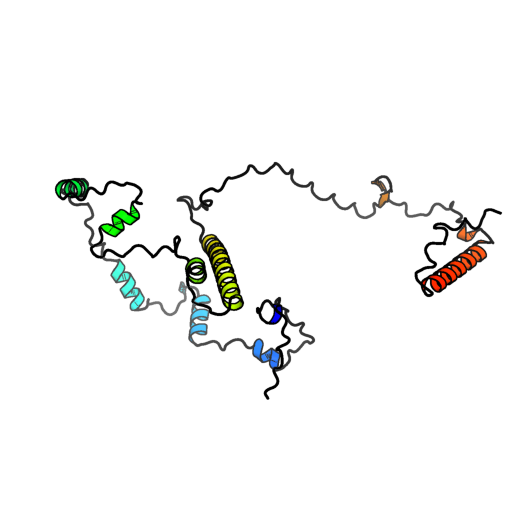.910 -20.412 1.138 1.00 64.94 115 SER A CA 1
ATOM 960 C C . SER A 1 115 ? -15.530 -20.315 2.540 1.00 64.94 115 SER A C 1
ATOM 962 O O . SER A 1 115 ? -15.044 -20.965 3.458 1.00 64.94 115 SER A O 1
ATOM 964 N N . GLU A 1 116 ? -16.603 -19.539 2.722 1.00 64.88 116 GLU A N 1
ATOM 965 C CA . GLU A 1 116 ? -17.305 -19.424 4.012 1.00 64.88 116 GLU A CA 1
ATOM 966 C C . GLU A 1 116 ? -18.083 -20.698 4.336 1.00 64.88 116 GLU A C 1
ATOM 968 O O . GLU A 1 116 ? -18.110 -21.141 5.482 1.00 64.88 116 GLU A O 1
ATOM 973 N N . VAL A 1 117 ? -18.668 -21.322 3.311 1.00 67.25 117 VAL A N 1
ATOM 974 C CA . VAL A 1 117 ? -19.340 -22.618 3.455 1.00 67.25 117 VAL A CA 1
ATOM 975 C C . VAL A 1 117 ? -18.327 -23.689 3.864 1.00 67.25 117 VAL A C 1
ATOM 977 O O . VAL A 1 117 ? -18.595 -24.460 4.781 1.00 67.25 117 VAL A O 1
ATOM 980 N N . ILE A 1 118 ? -17.136 -23.699 3.254 1.00 68.56 118 ILE A N 1
ATOM 981 C CA . ILE A 1 118 ? -16.050 -24.621 3.620 1.00 68.56 118 ILE A CA 1
ATOM 982 C C . ILE A 1 118 ? -15.563 -24.391 5.054 1.00 68.56 118 ILE A C 1
ATOM 984 O O . ILE A 1 118 ? -15.406 -25.358 5.796 1.00 68.56 118 ILE A O 1
ATOM 988 N N . ALA A 1 119 ? -15.394 -23.137 5.477 1.00 65.12 119 ALA A N 1
ATOM 989 C CA . ALA A 1 119 ? -15.002 -22.817 6.849 1.00 65.12 119 ALA A CA 1
ATOM 990 C C . ALA A 1 119 ? -16.038 -23.292 7.887 1.00 65.12 119 ALA A C 1
ATOM 992 O O . ALA A 1 119 ? -15.654 -23.784 8.942 1.00 65.12 119 ALA A O 1
ATOM 993 N N . SER A 1 120 ? -17.337 -23.227 7.570 1.00 64.31 120 SER A N 1
ATOM 994 C CA . SER A 1 120 ? -18.406 -23.727 8.455 1.00 64.31 120 SER A CA 1
ATOM 995 C C . SER A 1 120 ? -18.503 -25.256 8.555 1.00 64.31 120 SER A C 1
ATOM 997 O O . SER A 1 120 ? -19.237 -25.766 9.396 1.00 64.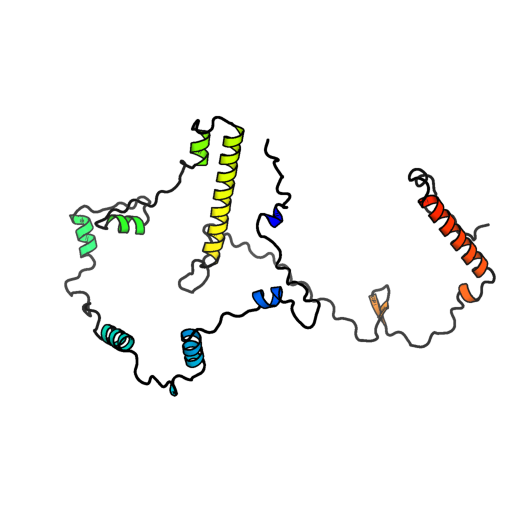31 120 SER A O 1
ATOM 999 N N . MET A 1 121 ? -17.787 -25.995 7.697 1.00 66.06 121 MET A N 1
ATOM 1000 C CA . MET A 1 121 ? -17.695 -27.460 7.762 1.00 66.06 121 MET A CA 1
ATOM 1001 C C . MET A 1 121 ? -16.554 -27.940 8.672 1.00 66.06 121 MET A C 1
ATOM 1003 O O . MET A 1 121 ? -16.460 -29.138 8.941 1.00 66.06 121 MET A O 1
ATOM 1007 N N . TYR A 1 122 ? -15.683 -27.041 9.144 1.00 70.81 122 TYR A N 1
ATOM 1008 C CA . TYR A 1 122 ? -14.635 -27.401 10.094 1.00 70.81 122 TYR A CA 1
ATOM 1009 C C . TYR A 1 122 ? -15.223 -27.604 11.502 1.00 70.81 122 TYR A C 1
ATOM 1011 O O . TYR A 1 122 ? -16.096 -26.844 11.917 1.00 70.81 122 TYR A O 1
ATOM 1019 N N . PRO A 1 123 ? -14.720 -28.576 12.287 1.00 73.88 123 PRO A N 1
ATOM 1020 C CA . PRO A 1 123 ? -15.207 -28.842 13.648 1.00 73.88 123 PRO A CA 1
ATOM 1021 C C . PRO A 1 123 ? -15.008 -27.659 14.611 1.00 73.88 123 PRO A C 1
ATOM 1023 O O . PRO A 1 123 ? -15.655 -27.584 15.652 1.00 73.88 123 PRO A O 1
ATOM 1026 N N . LEU A 1 124 ? -14.132 -26.717 14.254 1.00 66.44 124 LEU A N 1
ATOM 1027 C CA . LEU A 1 124 ? -13.951 -25.443 14.936 1.00 66.44 124 LEU A CA 1
ATOM 1028 C C . LEU A 1 124 ? -14.571 -24.333 14.088 1.00 66.44 124 LEU A C 1
ATOM 1030 O O . LEU A 1 124 ? -13.976 -23.877 13.111 1.00 66.44 124 LEU A O 1
ATOM 1034 N N . ASN A 1 125 ? -15.750 -23.870 14.499 1.00 67.94 125 ASN A N 1
ATOM 1035 C CA . ASN A 1 125 ? -16.379 -22.687 13.923 1.00 67.94 125 ASN A CA 1
ATOM 1036 C C . ASN A 1 125 ? -15.615 -21.439 14.371 1.00 67.94 125 ASN A C 1
ATOM 1038 O O . ASN A 1 125 ? -15.920 -20.842 15.404 1.00 67.94 125 ASN A O 1
ATOM 1042 N N . ILE A 1 126 ? -14.600 -21.051 13.599 1.00 67.19 126 ILE A N 1
ATOM 1043 C CA . ILE A 1 126 ? -13.909 -19.779 13.803 1.00 67.19 126 ILE A CA 1
ATOM 1044 C C . ILE A 1 126 ? -14.899 -18.672 13.417 1.00 67.19 126 ILE A C 1
ATOM 1046 O O . ILE A 1 126 ? -15.363 -18.655 12.271 1.00 67.19 126 ILE A O 1
ATOM 1050 N N . PRO A 1 127 ? -15.261 -17.757 14.336 1.00 68.00 127 PRO A N 1
ATOM 1051 C CA . PRO A 1 127 ? -16.129 -16.647 13.984 1.00 68.00 127 PRO A CA 1
ATOM 1052 C C . PRO A 1 127 ? -15.476 -15.840 12.862 1.00 68.00 127 PRO A C 1
ATOM 1054 O O . PRO A 1 127 ? -14.258 -15.641 12.851 1.00 68.00 127 PRO A O 1
ATOM 1057 N N . ALA A 1 128 ? -16.288 -15.376 11.910 1.00 67.19 128 ALA A N 1
ATOM 1058 C CA . ALA A 1 128 ? -15.797 -14.514 10.846 1.00 67.19 128 ALA A CA 1
ATOM 1059 C C . ALA A 1 128 ? -15.026 -13.335 11.455 1.00 67.19 128 ALA A C 1
ATOM 1061 O O . ALA A 1 128 ? -15.426 -12.797 12.493 1.00 67.19 128 ALA A O 1
ATOM 1062 N N . ALA A 1 129 ? -13.925 -12.937 10.812 1.00 71.06 129 ALA A N 1
ATOM 1063 C CA . ALA A 1 129 ? -13.155 -11.784 11.255 1.00 71.06 129 ALA A CA 1
ATOM 1064 C C . ALA A 1 129 ? -14.103 -10.595 11.466 1.00 71.06 129 ALA A C 1
ATOM 1066 O O . ALA A 1 129 ? -14.889 -10.268 10.572 1.00 71.06 129 ALA A O 1
ATOM 1067 N N . SER A 1 130 ? -14.051 -9.987 12.655 1.00 69.00 130 SER A N 1
ATOM 1068 C CA . SER A 1 130 ? -14.931 -8.873 13.009 1.00 69.00 130 SER A CA 1
ATOM 1069 C C . SER A 1 130 ? -14.789 -7.767 11.967 1.00 69.00 130 SER A C 1
ATOM 1071 O O . SER A 1 130 ? -13.729 -7.153 11.827 1.00 69.00 130 SER A O 1
ATOM 1073 N N . GLN A 1 131 ? -15.847 -7.546 11.189 1.00 66.00 131 GLN A N 1
ATOM 1074 C CA . GLN A 1 131 ? -15.879 -6.462 10.223 1.00 66.00 131 GLN A CA 1
ATOM 1075 C C . GLN A 1 131 ? -16.376 -5.212 10.933 1.00 66.00 131 GLN A C 1
ATOM 1077 O O . GLN A 1 131 ? -17.512 -5.163 11.407 1.00 66.00 131 GLN A O 1
ATOM 1082 N N . VAL A 1 132 ? -15.532 -4.182 10.966 1.00 68.75 132 VAL A N 1
ATOM 1083 C CA . VAL A 1 132 ? -15.944 -2.833 11.358 1.00 68.75 132 VAL A CA 1
ATOM 1084 C C . VAL A 1 132 ? -16.924 -2.337 10.292 1.00 68.75 132 VAL A C 1
ATOM 1086 O O . VAL A 1 132 ? -16.519 -1.822 9.253 1.00 68.75 132 VAL A O 1
ATOM 1089 N N . ARG A 1 133 ? -18.219 -2.596 10.504 1.00 75.25 133 ARG A N 1
ATOM 1090 C CA . ARG A 1 133 ? -19.311 -2.070 9.676 1.00 75.25 133 ARG A CA 1
ATOM 1091 C C . ARG A 1 133 ? -19.649 -0.658 10.152 1.00 75.25 133 ARG A C 1
ATOM 1093 O O . ARG A 1 133 ? -18.796 0.221 10.190 1.00 75.25 133 ARG A O 1
ATOM 1100 N N . GLU A 1 134 ? -20.887 -0.437 10.570 1.00 75.44 134 GLU A N 1
ATOM 1101 C CA . GLU A 1 134 ? -21.363 0.869 11.017 1.00 75.44 134 GLU A CA 1
ATOM 1102 C C . GLU A 1 134 ? -20.753 1.281 12.360 1.00 75.44 134 GLU A C 1
ATOM 1104 O O . GLU A 1 134 ? -20.632 2.468 12.647 1.00 75.44 134 GLU A O 1
ATOM 1109 N N . ASN A 1 135 ? -20.308 0.318 13.168 1.00 82.31 135 ASN A N 1
ATOM 1110 C CA . ASN A 1 135 ? -19.755 0.550 14.501 1.00 82.31 135 ASN A CA 1
ATOM 1111 C C . ASN A 1 135 ? -18.279 0.956 14.426 1.00 82.31 135 ASN A C 1
ATOM 1113 O O . ASN A 1 135 ? -17.383 0.214 14.817 1.00 82.31 135 ASN A O 1
ATOM 1117 N N . THR A 1 136 ? -18.026 2.140 13.875 1.00 85.75 136 THR A N 1
ATOM 1118 C CA . THR A 1 136 ? -16.684 2.733 13.827 1.00 85.75 136 THR A CA 1
ATOM 1119 C C . THR A 1 136 ? -16.382 3.466 15.133 1.00 85.75 136 THR A C 1
ATOM 1121 O O . THR A 1 136 ? -17.283 4.025 15.756 1.00 85.75 136 THR A O 1
ATOM 1124 N N . PHE A 1 137 ? -15.108 3.549 15.521 1.00 87.38 137 PHE A N 1
ATOM 1125 C CA . PHE A 1 137 ? -14.690 4.341 16.683 1.00 87.38 137 PHE A CA 1
ATOM 1126 C C . PHE A 1 137 ? -15.132 5.814 16.588 1.00 87.38 137 PHE A C 1
ATOM 1128 O O . PHE A 1 137 ? -15.554 6.398 17.579 1.00 87.38 137 PHE A O 1
ATOM 1135 N N . GLU A 1 138 ? -15.150 6.400 15.385 1.00 89.44 138 GLU A N 1
ATOM 1136 C CA . GLU A 1 138 ? -15.731 7.731 15.162 1.00 89.44 138 GLU A CA 1
ATOM 1137 C C . GLU A 1 138 ? -17.210 7.803 15.582 1.00 89.44 138 GLU A C 1
ATOM 1139 O O . GLU A 1 138 ? -17.612 8.760 16.244 1.00 89.44 138 GLU A O 1
ATOM 1144 N N . LYS A 1 139 ? -18.019 6.803 15.205 1.00 90.56 139 LYS A N 1
ATOM 1145 C CA . LYS A 1 139 ? -19.443 6.729 15.562 1.00 90.56 139 LYS A CA 1
ATOM 1146 C C . LYS A 1 139 ? -19.600 6.606 17.078 1.00 90.56 139 LYS A C 1
ATOM 1148 O O . LYS A 1 139 ? -20.338 7.380 17.677 1.00 90.56 139 LYS A O 1
ATOM 1153 N N . TYR A 1 140 ? -18.806 5.732 17.695 1.00 90.62 140 TYR A N 1
ATOM 1154 C CA . TYR A 1 140 ? -18.766 5.559 19.145 1.00 90.62 140 TYR A CA 1
ATOM 1155 C C . TYR A 1 140 ? -18.436 6.865 19.881 1.00 90.62 140 TYR A C 1
ATOM 1157 O O . TYR A 1 140 ? -19.163 7.260 20.788 1.00 90.62 140 TYR A O 1
ATOM 1165 N N . VAL A 1 141 ? -17.389 7.586 19.466 1.00 91.81 141 VAL A N 1
ATOM 1166 C CA . VAL A 1 141 ? -17.009 8.867 20.086 1.00 91.81 141 VAL A CA 1
ATOM 1167 C C . VAL A 1 141 ? -18.088 9.933 19.892 1.00 91.81 141 VAL A C 1
ATOM 1169 O O . VAL A 1 141 ? -18.285 10.766 20.772 1.00 91.81 141 VAL A O 1
ATOM 1172 N N . ARG A 1 142 ? -18.804 9.933 18.761 1.00 88.56 142 ARG A N 1
ATOM 1173 C CA . ARG A 1 142 ? -19.901 10.882 18.514 1.00 88.56 142 ARG A CA 1
ATOM 1174 C C . ARG A 1 142 ? -21.093 10.642 19.437 1.00 88.56 142 ARG A C 1
ATOM 1176 O O . ARG A 1 142 ? -21.592 11.616 20.001 1.00 88.56 142 ARG A O 1
ATOM 1183 N N . GLU A 1 143 ? -21.513 9.387 19.568 1.00 90.25 143 GLU A N 1
ATOM 1184 C CA . GLU A 1 143 ? -22.717 8.967 20.298 1.00 90.25 143 GLU A CA 1
ATOM 1185 C C . GLU A 1 143 ? -22.508 8.921 21.818 1.00 90.25 143 GLU A C 1
ATOM 1187 O O . GLU A 1 143 ? -23.439 9.169 22.581 1.00 90.25 143 GLU A O 1
ATOM 1192 N N . THR A 1 144 ? -21.283 8.656 22.277 1.00 89.50 144 THR A N 1
ATOM 1193 C CA . THR A 1 144 ? -20.966 8.597 23.709 1.00 89.50 144 THR A CA 1
ATOM 1194 C C . THR A 1 144 ? -20.490 9.939 24.268 1.00 89.50 144 THR A C 1
ATOM 1196 O O . THR A 1 144 ? -19.846 10.745 23.594 1.00 89.50 144 THR A O 1
ATOM 1199 N N . LYS A 1 145 ? -20.759 10.177 25.559 1.00 87.31 145 LYS A N 1
ATOM 1200 C CA . LYS A 1 145 ? -20.196 11.302 26.329 1.00 87.31 145 LYS A CA 1
ATOM 1201 C C . LYS A 1 145 ? -18.826 10.936 26.914 1.00 87.31 145 LYS A C 1
ATOM 1203 O O . LYS A 1 145 ? -18.602 11.066 28.112 1.00 87.31 145 LYS A O 1
ATOM 1208 N N . LEU A 1 146 ? -17.931 10.411 26.075 1.00 87.44 146 LEU A N 1
ATOM 1209 C CA . LEU A 1 146 ? -16.605 9.958 26.515 1.00 87.44 146 LEU A CA 1
ATOM 1210 C C . LEU A 1 146 ? -15.681 11.129 26.884 1.00 87.44 146 LEU A C 1
ATOM 1212 O O . LEU A 1 146 ? -14.853 11.023 27.782 1.00 87.44 146 LEU A O 1
ATOM 1216 N N . PHE A 1 147 ? -15.830 12.246 26.172 1.00 88.75 147 PHE A N 1
ATOM 1217 C CA . PHE A 1 147 ? -15.075 13.475 26.384 1.00 88.75 147 PHE A CA 1
ATOM 1218 C C . PHE A 1 147 ? -16.000 14.530 26.983 1.00 88.75 147 PHE A C 1
ATOM 1220 O O . PHE A 1 147 ? -17.086 14.759 26.452 1.00 88.75 147 PHE A O 1
ATOM 1227 N N . GLN A 1 148 ? -15.564 15.177 28.065 1.00 87.12 148 GLN A N 1
ATOM 1228 C CA . GLN A 1 148 ? -16.264 16.348 28.604 1.00 87.12 148 GLN A CA 1
ATOM 1229 C C . GLN A 1 148 ? -15.943 17.626 27.816 1.00 87.12 148 GLN A C 1
ATOM 1231 O O . GLN A 1 148 ? -16.778 18.519 27.735 1.00 87.12 148 GLN A O 1
ATOM 1236 N N . ASP A 1 149 ? -14.751 17.701 27.212 1.00 91.81 149 ASP A N 1
ATOM 1237 C CA . ASP A 1 149 ? -14.339 18.815 26.358 1.00 91.81 149 ASP A CA 1
ATOM 1238 C C . ASP A 1 149 ? -14.625 18.516 24.876 1.00 91.81 149 ASP A C 1
ATOM 1240 O O . ASP A 1 149 ? -14.103 17.556 24.292 1.00 91.81 149 ASP A O 1
ATOM 1244 N N . GLU A 1 150 ? -15.420 19.383 24.249 1.00 89.88 150 GLU A N 1
ATOM 1245 C CA . GLU A 1 150 ? -15.774 19.310 22.828 1.00 89.88 150 GLU A CA 1
ATOM 1246 C C . GLU A 1 150 ? -14.547 19.449 21.916 1.00 89.88 150 GLU A C 1
ATOM 1248 O O . GLU A 1 150 ? -14.473 18.820 20.853 1.00 89.88 150 GLU A O 1
ATOM 1253 N N . LYS A 1 151 ? -13.521 20.206 22.335 1.00 92.56 151 LYS A N 1
ATOM 1254 C CA . LYS A 1 151 ? -12.278 20.325 21.556 1.00 92.56 151 LYS A CA 1
ATOM 1255 C C . LYS A 1 151 ? -11.538 18.990 21.510 1.00 92.56 151 LYS A C 1
ATOM 1257 O O . LYS A 1 151 ? -11.159 18.549 20.423 1.00 92.56 151 LYS A O 1
ATOM 1262 N N . GLY A 1 152 ? -11.408 18.310 22.650 1.00 91.69 152 GLY A N 1
ATOM 1263 C CA . GLY A 1 152 ? -10.830 16.965 22.738 1.00 91.69 152 GLY A CA 1
ATOM 1264 C C . GLY A 1 152 ? -11.594 15.938 21.897 1.00 91.69 152 GLY A C 1
ATOM 1265 O O . GLY A 1 152 ? -10.983 15.184 21.135 1.00 91.69 152 GLY A O 1
ATOM 1266 N N . LYS A 1 153 ? -12.932 15.982 21.945 1.00 93.19 153 LYS A N 1
ATOM 1267 C CA . LYS A 1 153 ? -13.810 15.139 21.118 1.00 93.19 153 LYS A CA 1
ATOM 1268 C C . LYS A 1 153 ? -13.555 15.343 19.625 1.00 93.19 153 LYS A C 1
ATOM 1270 O O . LYS A 1 153 ? -13.351 14.378 18.886 1.00 93.19 153 LYS A O 1
ATOM 1275 N N . SER A 1 154 ? -13.523 16.598 19.175 1.00 92.31 154 SER A N 1
ATOM 1276 C CA . SER A 1 154 ? -13.285 16.924 17.764 1.00 92.31 154 SER A CA 1
ATOM 1277 C C . SER A 1 154 ? -11.901 16.468 17.282 1.00 92.31 154 SER A C 1
ATOM 1279 O O . SER A 1 154 ? -11.763 15.952 16.169 1.00 92.31 154 SER A O 1
ATOM 1281 N N . LEU A 1 155 ? -10.880 16.587 18.138 1.00 94.31 155 LEU A N 1
ATOM 1282 C CA . LEU A 1 155 ? -9.517 16.168 17.836 1.00 94.31 155 LEU A CA 1
ATOM 1283 C C . LEU A 1 155 ? -9.411 14.646 17.705 1.00 94.31 155 LEU A C 1
ATOM 1285 O O . LEU A 1 155 ? -8.789 14.164 16.757 1.00 94.31 155 LEU A O 1
ATOM 1289 N N . ALA A 1 156 ? -10.048 13.901 18.612 1.00 92.75 156 ALA A N 1
ATOM 1290 C CA . ALA A 1 156 ? -10.113 12.445 18.561 1.00 92.75 156 ALA A CA 1
ATOM 1291 C C . ALA A 1 156 ? -10.797 11.964 17.272 1.00 92.75 156 ALA A C 1
ATOM 1293 O O . ALA A 1 156 ? -10.239 11.138 16.554 1.00 92.75 156 ALA A O 1
ATOM 1294 N N . ILE A 1 157 ? -11.942 12.557 16.909 1.00 93.12 157 ILE A N 1
ATOM 1295 C CA . ILE A 1 157 ? -12.647 12.247 15.654 1.00 93.12 157 ILE A CA 1
ATOM 1296 C C . ILE A 1 157 ? -11.757 12.526 14.438 1.00 93.12 157 ILE A C 1
ATOM 1298 O O . ILE A 1 157 ? -11.653 11.693 13.536 1.00 93.12 157 ILE A O 1
ATOM 1302 N N . ARG A 1 158 ? -11.093 13.688 14.401 1.00 94.00 158 ARG A N 1
ATOM 1303 C CA . ARG A 1 158 ? -10.194 14.053 13.298 1.00 94.00 158 ARG A CA 1
ATOM 1304 C C . ARG A 1 158 ? -9.044 13.056 13.165 1.00 94.00 158 ARG A C 1
ATOM 1306 O O . ARG A 1 158 ? -8.748 12.634 12.051 1.00 94.00 158 ARG A O 1
ATOM 1313 N N . ARG A 1 159 ? -8.441 12.659 14.287 1.00 94.88 159 ARG A N 1
ATOM 1314 C CA . ARG A 1 159 ? -7.348 11.685 14.327 1.00 94.88 159 ARG A CA 1
ATOM 1315 C C . ARG A 1 159 ? -7.788 10.309 13.826 1.00 94.88 159 ARG A C 1
ATOM 1317 O O . ARG A 1 159 ? -7.107 9.709 13.002 1.00 94.88 159 ARG A O 1
ATOM 1324 N N . SER A 1 160 ? -8.957 9.834 14.240 1.00 93.06 160 SER A N 1
ATOM 1325 C CA . SER A 1 160 ? -9.473 8.551 13.754 1.00 93.06 160 SER A CA 1
ATOM 1326 C C . SER A 1 160 ? -9.759 8.573 12.253 1.00 93.06 160 SER A C 1
ATOM 1328 O O . SER A 1 160 ? -9.484 7.597 11.560 1.00 93.06 160 SER A O 1
ATOM 1330 N N . LYS A 1 161 ? -10.236 9.701 11.707 1.00 91.75 161 LYS A N 1
ATOM 1331 C CA . LYS A 1 161 ? -10.391 9.857 10.252 1.00 91.75 161 LYS A CA 1
ATOM 1332 C C . LYS A 1 161 ? -9.060 9.798 9.510 1.00 91.75 161 LYS A C 1
ATOM 1334 O O . LYS A 1 161 ? -8.986 9.159 8.459 1.00 91.75 161 LYS A O 1
ATOM 1339 N N . THR A 1 162 ? -8.024 10.456 10.032 1.00 95.06 162 THR A N 1
ATOM 1340 C CA . THR A 1 162 ? -6.691 10.417 9.417 1.00 95.06 162 THR A CA 1
ATOM 1341 C C . THR A 1 162 ? -6.110 9.008 9.458 1.00 95.06 162 THR A C 1
ATOM 1343 O O . THR A 1 162 ? -5.684 8.519 8.418 1.00 95.06 162 THR A O 1
ATOM 1346 N N . GLU A 1 163 ? -6.215 8.308 10.590 1.00 93.69 163 GLU A N 1
ATOM 1347 C CA . GLU A 1 163 ? -5.740 6.925 10.743 1.00 93.69 163 GLU A CA 1
ATOM 1348 C C . GLU A 1 163 ? -6.445 5.966 9.767 1.00 93.69 163 GLU A C 1
ATOM 1350 O O . GLU A 1 163 ? -5.794 5.161 9.102 1.00 93.69 163 GLU A O 1
ATOM 1355 N N . VAL A 1 164 ? -7.767 6.090 9.586 1.00 90.94 164 VAL A N 1
ATOM 1356 C CA . VAL A 1 164 ? -8.516 5.284 8.601 1.00 90.94 164 VAL A CA 1
ATOM 1357 C C . VAL A 1 164 ? -8.066 5.580 7.166 1.00 90.94 164 VAL A C 1
ATOM 1359 O O . VAL A 1 164 ? -7.945 4.663 6.348 1.00 90.94 164 VAL A O 1
ATOM 1362 N N . SER A 1 165 ? -7.820 6.847 6.833 1.00 91.38 165 SER A N 1
A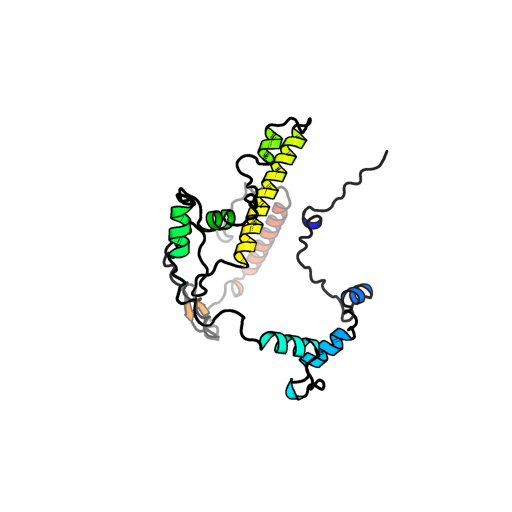TOM 1363 C CA . SER A 1 165 ? -7.324 7.238 5.508 1.00 91.38 165 SER A CA 1
ATOM 1364 C C . SER A 1 165 ? -5.914 6.701 5.249 1.00 91.38 165 SER A C 1
ATOM 1366 O O . SER A 1 165 ? -5.625 6.181 4.169 1.00 91.38 165 SER A O 1
ATOM 1368 N N . GLU A 1 166 ? -5.035 6.788 6.244 1.00 95.06 166 GLU A N 1
ATOM 1369 C CA . GLU A 1 166 ? -3.678 6.252 6.180 1.00 95.06 166 GLU A CA 1
ATOM 1370 C C . GLU A 1 166 ? -3.675 4.735 6.054 1.00 95.06 166 GLU A C 1
ATOM 1372 O O . GLU A 1 166 ? -2.982 4.203 5.188 1.00 95.06 166 GLU A O 1
ATOM 1377 N N . PHE A 1 167 ? -4.508 4.039 6.828 1.00 90.25 167 PHE A N 1
ATOM 1378 C CA . PHE A 1 167 ? -4.677 2.595 6.722 1.00 90.25 167 PHE A CA 1
ATOM 1379 C C . PHE A 1 167 ? -5.091 2.178 5.306 1.00 90.25 167 PHE A C 1
ATOM 1381 O O . PHE A 1 167 ? -4.491 1.271 4.731 1.00 90.25 167 PHE A O 1
ATOM 1388 N N . LYS A 1 168 ? -6.054 2.880 4.690 1.00 87.62 168 LYS A N 1
ATOM 1389 C CA . LYS A 1 168 ? -6.447 2.634 3.290 1.00 87.62 168 LYS A CA 1
ATOM 1390 C C . LYS A 1 168 ? -5.278 2.848 2.328 1.00 87.62 168 LYS A C 1
ATOM 1392 O O . LYS A 1 168 ? -5.036 2.011 1.464 1.00 87.62 168 LYS A O 1
ATOM 1397 N N . LYS A 1 169 ? -4.514 3.930 2.497 1.00 91.31 169 LYS A N 1
ATOM 1398 C CA . LYS A 1 169 ? -3.333 4.221 1.668 1.00 91.31 169 LYS A CA 1
ATOM 1399 C C . LYS A 1 169 ? -2.253 3.146 1.812 1.00 91.31 169 LYS A C 1
ATOM 1401 O O . LYS A 1 169 ? -1.677 2.725 0.811 1.00 91.31 169 LYS A O 1
ATOM 1406 N N . LEU A 1 170 ? -1.970 2.710 3.038 1.00 88.81 170 LEU A N 1
ATOM 1407 C CA . LEU A 1 170 ? -1.008 1.647 3.327 1.00 88.81 170 LEU A CA 1
ATOM 1408 C C . LEU A 1 170 ? -1.467 0.317 2.742 1.00 88.81 170 LEU A C 1
ATOM 1410 O O . LEU A 1 170 ? -0.670 -0.359 2.103 1.00 88.81 170 LEU A O 1
ATOM 1414 N N . ARG A 1 171 ? -2.754 -0.012 2.869 1.00 85.44 171 ARG A N 1
ATOM 1415 C CA . ARG A 1 171 ? -3.344 -1.196 2.247 1.00 85.44 171 ARG A CA 1
ATOM 1416 C C . ARG A 1 171 ? -3.131 -1.203 0.734 1.00 85.44 171 ARG A C 1
ATOM 1418 O O . ARG A 1 171 ? -2.587 -2.178 0.231 1.00 85.44 171 ARG A O 1
ATOM 1425 N N . CYS A 1 172 ? -3.436 -0.106 0.034 1.00 82.75 172 CYS A N 1
ATOM 1426 C CA . CYS A 1 172 ? -3.186 -0.007 -1.409 1.00 82.75 172 CYS A CA 1
ATOM 1427 C C . CYS A 1 172 ? -1.701 -0.198 -1.759 1.00 82.75 172 CYS A C 1
ATOM 1429 O O . CYS A 1 172 ? -1.371 -0.846 -2.747 1.00 82.75 172 CYS A O 1
ATOM 1431 N N . LYS A 1 173 ? -0.785 0.351 -0.949 1.00 84.81 173 LYS A N 1
ATOM 1432 C CA . LYS A 1 173 ? 0.661 0.157 -1.147 1.00 84.81 173 LYS A CA 1
ATOM 1433 C C . LYS A 1 173 ? 1.081 -1.297 -0.935 1.00 84.81 173 LYS A C 1
ATOM 1435 O O . LYS A 1 173 ? 1.919 -1.790 -1.680 1.00 84.81 173 LYS A O 1
ATOM 1440 N N . THR A 1 174 ? 0.530 -1.971 0.070 1.00 84.38 174 THR A N 1
ATOM 1441 C CA . THR A 1 174 ? 0.806 -3.387 0.344 1.00 84.38 174 THR A CA 1
ATOM 1442 C C . THR A 1 174 ? 0.274 -4.273 -0.777 1.00 84.38 174 THR A C 1
ATOM 1444 O O . THR A 1 174 ? 1.009 -5.119 -1.274 1.00 84.38 174 THR A O 1
ATOM 1447 N N . GLU A 1 175 ? -0.956 -4.031 -1.231 1.00 79.38 175 GLU A N 1
ATOM 1448 C CA . GLU A 1 175 ? -1.557 -4.733 -2.371 1.00 79.38 175 GLU A CA 1
ATOM 1449 C C . GLU A 1 175 ? -0.740 -4.508 -3.658 1.00 79.38 175 GLU A C 1
ATOM 1451 O O . GLU A 1 175 ? -0.522 -5.446 -4.415 1.00 79.38 175 GLU A O 1
ATOM 1456 N N . ALA A 1 176 ? -0.174 -3.314 -3.868 1.00 78.69 176 ALA A N 1
ATOM 1457 C CA . ALA A 1 176 ? 0.707 -3.041 -5.007 1.00 78.69 176 ALA A CA 1
ATOM 1458 C C . ALA A 1 176 ? 2.058 -3.785 -4.959 1.00 78.69 176 ALA A C 1
ATOM 1460 O O . ALA A 1 176 ? 2.688 -3.960 -6.000 1.00 78.69 176 ALA A O 1
ATOM 1461 N N . ARG A 1 177 ? 2.528 -4.216 -3.778 1.00 82.69 177 ARG A N 1
ATOM 1462 C CA . ARG A 1 177 ? 3.776 -4.996 -3.644 1.00 82.69 177 ARG A CA 1
ATOM 1463 C C . ARG A 1 177 ? 3.600 -6.462 -4.024 1.00 82.69 177 ARG A C 1
ATOM 1465 O O . ARG A 1 177 ? 4.574 -7.086 -4.426 1.00 82.69 177 ARG A O 1
ATOM 1472 N N . ASN A 1 178 ? 2.395 -7.000 -3.862 1.00 83.81 178 ASN A N 1
ATOM 1473 C CA . ASN A 1 178 ? 2.051 -8.354 -4.274 1.00 83.81 178 ASN A CA 1
ATOM 1474 C C . ASN A 1 178 ? 0.700 -8.324 -5.000 1.00 83.81 178 ASN A C 1
ATOM 1476 O O . ASN A 1 178 ? -0.322 -8.694 -4.411 1.00 83.81 178 ASN A O 1
ATOM 1480 N N . PRO A 1 179 ? 0.675 -7.791 -6.234 1.00 82.25 179 PRO A N 1
ATOM 1481 C CA . PRO A 1 179 ? -0.562 -7.653 -6.975 1.00 82.25 179 PRO A CA 1
ATOM 1482 C C . PRO A 1 179 ? -1.168 -9.034 -7.254 1.00 82.25 179 PRO A C 1
ATOM 1484 O O . PRO A 1 179 ? -0.425 -9.983 -7.514 1.00 82.25 179 PRO A O 1
ATOM 1487 N N . PRO A 1 180 ? -2.504 -9.169 -7.228 1.00 81.12 180 PRO A N 1
ATOM 1488 C CA . PRO A 1 180 ? -3.150 -10.415 -7.612 1.00 81.12 180 PRO A CA 1
ATOM 1489 C C . PRO A 1 180 ? -2.769 -10.756 -9.056 1.00 81.12 180 PRO A C 1
ATOM 1491 O O . PRO A 1 180 ? -2.857 -9.903 -9.939 1.00 81.12 180 PRO A O 1
ATOM 1494 N N . LEU A 1 181 ? -2.321 -11.988 -9.287 1.00 86.38 181 LEU A N 1
ATOM 1495 C CA . LEU A 1 181 ? -1.908 -12.467 -10.604 1.00 86.38 181 LEU A CA 1
ATOM 1496 C C . LEU A 1 181 ? -2.952 -13.435 -11.164 1.00 86.38 181 LEU A C 1
ATOM 1498 O O . LEU A 1 181 ? -3.543 -14.223 -10.427 1.00 86.38 181 LEU A O 1
ATOM 1502 N N . ASN A 1 182 ? -3.153 -13.391 -12.477 1.00 86.69 182 ASN A N 1
ATOM 1503 C CA . ASN A 1 182 ? -3.863 -14.428 -13.220 1.00 86.69 182 ASN A CA 1
ATOM 1504 C C . ASN A 1 182 ? -3.019 -15.704 -13.337 1.00 86.69 182 ASN A C 1
ATOM 1506 O O . ASN A 1 182 ? -1.810 -15.681 -13.125 1.00 86.69 182 ASN A O 1
ATOM 1510 N N . GLU A 1 183 ? -3.627 -16.802 -13.798 1.00 89.56 183 GLU A N 1
ATOM 1511 C CA . GLU A 1 183 ? -2.932 -18.069 -14.109 1.00 89.56 183 GLU A CA 1
ATOM 1512 C C . GLU A 1 183 ? -1.756 -17.894 -15.089 1.00 89.56 183 GLU A C 1
ATOM 1514 O O . GLU A 1 183 ? -0.816 -18.681 -15.098 1.00 89.56 183 GLU A O 1
ATOM 1519 N N . ARG A 1 184 ? -1.794 -16.833 -15.903 1.00 88.12 184 ARG A N 1
ATOM 1520 C CA . ARG A 1 184 ? -0.744 -16.459 -16.863 1.00 88.12 184 ARG A CA 1
ATOM 1521 C C . ARG A 1 184 ? 0.365 -15.583 -16.269 1.00 88.12 184 ARG A C 1
ATOM 1523 O O . ARG A 1 184 ? 1.323 -15.279 -16.967 1.00 88.12 184 ARG A O 1
ATOM 1530 N N . GLY A 1 185 ? 0.230 -15.155 -15.014 1.00 87.12 185 GLY A N 1
ATOM 1531 C CA . GLY A 1 185 ? 1.151 -14.223 -14.358 1.00 87.12 185 GLY A CA 1
ATOM 1532 C C . GLY A 1 185 ? 0.868 -12.740 -14.627 1.00 87.12 185 GLY A C 1
ATOM 1533 O O . GLY A 1 185 ? 1.638 -11.893 -14.187 1.00 87.12 185 GLY A O 1
ATOM 1534 N N . ASP A 1 186 ? -0.227 -12.404 -15.317 1.00 88.75 186 ASP A N 1
ATOM 1535 C CA . ASP A 1 186 ? -0.627 -11.012 -15.549 1.00 88.75 186 ASP A CA 1
ATOM 1536 C C . ASP A 1 186 ? -1.263 -10.398 -14.296 1.00 88.75 186 ASP A C 1
ATOM 1538 O O . ASP A 1 186 ? -2.089 -11.038 -13.643 1.00 88.75 186 ASP A O 1
ATOM 1542 N N . ILE A 1 187 ? -0.943 -9.135 -13.998 1.00 87.69 187 ILE A N 1
ATOM 1543 C CA . ILE A 1 187 ? -1.552 -8.396 -12.884 1.00 87.69 187 ILE A CA 1
ATOM 1544 C C . ILE A 1 187 ? -3.042 -8.177 -13.155 1.00 87.69 187 ILE A C 1
ATOM 1546 O O . ILE A 1 187 ? -3.429 -7.543 -14.142 1.00 87.69 187 ILE A O 1
ATOM 1550 N N . LEU A 1 188 ? -3.876 -8.664 -12.241 1.00 85.19 188 LEU A N 1
ATOM 1551 C CA . LEU A 1 188 ? -5.309 -8.427 -12.247 1.00 85.19 188 LEU A CA 1
ATOM 1552 C C . LEU A 1 188 ? -5.606 -6.961 -11.895 1.00 85.19 188 LEU A C 1
ATOM 1554 O O . LEU A 1 188 ? -5.124 -6.456 -10.876 1.00 85.19 188 LEU A O 1
ATOM 1558 N N . PRO A 1 189 ? -6.406 -6.257 -12.714 1.00 83.31 189 PRO A N 1
ATOM 1559 C CA . PRO A 1 189 ? -6.843 -4.913 -12.381 1.00 83.31 189 PRO A CA 1
ATOM 1560 C C . PRO A 1 189 ? -7.826 -4.941 -11.191 1.00 83.31 189 PRO A C 1
ATOM 1562 O O . PRO A 1 189 ? -8.516 -5.940 -10.994 1.00 83.31 189 PRO A O 1
ATOM 1565 N N . PRO A 1 190 ? -7.927 -3.850 -10.408 1.00 81.31 190 PRO A N 1
ATOM 1566 C CA . PRO A 1 190 ? -8.856 -3.769 -9.282 1.00 81.31 190 PRO A CA 1
ATOM 1567 C C . PRO A 1 190 ? -10.322 -3.963 -9.688 1.00 81.31 190 PRO A C 1
ATOM 1569 O O . PRO A 1 190 ? -10.722 -3.596 -10.799 1.00 81.31 190 PRO A O 1
ATOM 1572 N N . ASP A 1 191 ? -11.145 -4.423 -8.744 1.00 76.12 191 ASP A N 1
ATOM 1573 C CA . ASP A 1 191 ? -12.597 -4.498 -8.915 1.00 76.12 191 ASP A CA 1
ATOM 1574 C C . ASP A 1 191 ? -13.155 -3.112 -9.302 1.00 76.12 191 ASP A C 1
ATOM 1576 O O . ASP A 1 191 ? -12.951 -2.121 -8.595 1.00 76.12 191 ASP A O 1
ATOM 1580 N N . ASN A 1 192 ? -13.876 -3.041 -10.428 1.00 81.62 192 ASN A N 1
ATOM 1581 C CA . ASN A 1 192 ? -14.411 -1.823 -11.072 1.00 81.62 192 ASN A CA 1
ATOM 1582 C C . ASN A 1 192 ? -13.418 -0.964 -11.880 1.00 81.62 192 ASN A C 1
ATOM 1584 O O . ASN A 1 192 ? -13.757 0.157 -12.276 1.00 81.62 192 ASN A O 1
ATOM 1588 N N . TYR A 1 193 ? -12.216 -1.459 -12.185 1.00 82.56 193 TYR A N 1
ATOM 1589 C CA . TYR A 1 193 ? -11.304 -0.753 -13.084 1.00 82.56 193 TYR A CA 1
ATOM 1590 C C . TYR A 1 193 ? -11.847 -0.711 -14.523 1.00 82.56 193 TYR A C 1
ATOM 1592 O O . TYR A 1 193 ? -12.012 -1.739 -15.181 1.00 82.56 193 TYR A O 1
ATOM 1600 N N . LYS A 1 194 ? -12.084 0.498 -15.048 1.00 83.88 194 LYS A N 1
ATOM 1601 C CA . LYS A 1 194 ? -12.385 0.727 -16.469 1.00 83.88 194 LYS A CA 1
ATOM 1602 C C . LYS A 1 194 ? -11.104 1.113 -17.202 1.00 83.88 194 LYS A C 1
ATOM 1604 O O . LYS A 1 194 ? -10.551 2.186 -16.965 1.00 83.88 194 LYS A O 1
ATOM 1609 N N . LYS A 1 195 ? -10.653 0.259 -18.126 1.00 79.62 195 LYS A N 1
ATOM 1610 C CA . LYS A 1 195 ? -9.548 0.585 -19.036 1.00 79.62 195 LYS A CA 1
ATOM 1611 C C . LYS A 1 195 ? -10.046 1.598 -20.065 1.00 79.62 195 LYS A C 1
ATOM 1613 O O . LYS A 1 195 ? -10.703 1.233 -21.036 1.00 79.62 195 LYS A O 1
ATOM 1618 N N . TYR A 1 196 ? -9.763 2.876 -19.843 1.00 80.69 196 TYR A N 1
ATOM 1619 C CA . TYR A 1 196 ? -10.004 3.891 -20.862 1.00 80.69 196 TYR A CA 1
ATOM 1620 C C . TYR A 1 196 ? -9.052 3.647 -22.033 1.00 80.69 196 TYR A C 1
ATOM 1622 O 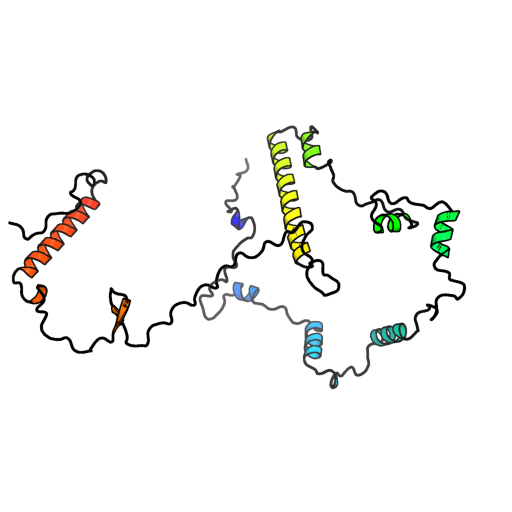O . TYR A 1 196 ? -7.862 3.399 -21.827 1.00 80.69 196 TYR A O 1
ATOM 1630 N N . ALA A 1 197 ? -9.569 3.705 -23.262 1.00 77.12 197 ALA A N 1
ATOM 1631 C CA . ALA A 1 197 ? -8.711 3.731 -24.435 1.00 77.12 197 ALA A CA 1
ATOM 1632 C C . ALA A 1 197 ? -7.739 4.905 -24.278 1.00 77.12 197 ALA A C 1
ATOM 1634 O O . ALA A 1 197 ? -8.165 6.031 -24.001 1.00 77.12 197 ALA A O 1
ATOM 1635 N N . HIS A 1 198 ? -6.438 4.643 -24.417 1.00 65.44 198 HIS A N 1
ATOM 1636 C CA . HIS A 1 198 ? -5.469 5.724 -24.508 1.00 65.44 198 HIS A CA 1
ATOM 1637 C C . HIS A 1 198 ? -5.932 6.618 -25.657 1.00 65.44 198 HIS A C 1
ATOM 1639 O O . HIS A 1 198 ? -6.013 6.159 -26.798 1.00 65.44 198 HIS A O 1
ATOM 1645 N N . ARG A 1 199 ? -6.281 7.882 -25.364 1.00 65.69 199 ARG A N 1
ATOM 1646 C CA . ARG A 1 199 ? -6.368 8.887 -26.425 1.00 65.69 199 ARG A CA 1
ATOM 1647 C C . ARG A 1 199 ? -5.053 8.775 -27.176 1.00 65.69 199 ARG A C 1
ATOM 1649 O O . ARG A 1 199 ? -4.004 8.773 -26.537 1.00 65.69 199 ARG A O 1
ATOM 1656 N N . PHE A 1 200 ? -5.132 8.590 -28.485 1.00 64.25 200 PHE A N 1
ATOM 1657 C CA . PHE A 1 200 ? -3.977 8.513 -29.362 1.00 64.25 200 PHE A CA 1
ATOM 1658 C C . PHE A 1 200 ? -3.236 9.849 -29.229 1.00 64.25 200 PHE A C 1
ATOM 1660 O O . PHE A 1 200 ? -3.572 10.825 -29.890 1.00 64.25 200 PHE A O 1
ATOM 1667 N N . VAL A 1 201 ? -2.318 9.945 -28.268 1.00 68.06 201 VAL A N 1
ATOM 1668 C CA . VAL A 1 201 ? -1.396 11.066 -28.169 1.00 68.06 201 VAL A CA 1
ATOM 1669 C C . VAL A 1 201 ? -0.306 10.690 -29.159 1.00 68.06 201 VAL A C 1
ATOM 1671 O O . VAL A 1 201 ? 0.412 9.721 -28.896 1.00 68.06 201 VAL A O 1
ATOM 1674 N N . PRO A 1 202 ? -0.235 11.341 -30.335 1.00 75.06 202 PRO A N 1
ATOM 1675 C CA . PRO A 1 202 ? 0.837 11.059 -31.270 1.00 75.06 202 PRO A CA 1
ATOM 1676 C C . PRO A 1 202 ? 2.160 11.231 -30.528 1.00 75.06 202 PRO A C 1
ATOM 1678 O O . PRO A 1 202 ? 2.309 12.153 -29.721 1.00 75.06 202 PRO A O 1
ATOM 1681 N N . VAL A 1 203 ? 3.088 10.303 -30.763 1.00 74.31 203 VAL A N 1
ATOM 1682 C CA . VAL A 1 203 ? 4.431 10.359 -30.182 1.00 74.31 203 VAL A CA 1
ATOM 1683 C C . VAL A 1 203 ? 4.974 11.771 -30.423 1.00 74.31 203 VAL A C 1
ATOM 1685 O O . VAL A 1 203 ? 4.946 12.218 -31.576 1.00 74.31 203 VAL A O 1
ATOM 1688 N N . PRO A 1 204 ? 5.405 12.505 -29.377 1.00 74.31 204 PRO A N 1
ATOM 1689 C CA . PRO A 1 204 ? 5.962 13.833 -29.571 1.00 74.31 204 PRO A CA 1
ATOM 1690 C C . PRO A 1 204 ? 7.117 13.708 -30.560 1.00 74.31 204 PRO A C 1
ATOM 1692 O O . PRO A 1 204 ? 7.998 12.863 -30.386 1.00 74.31 204 PRO A O 1
ATOM 1695 N N . SER A 1 205 ? 7.070 14.501 -31.632 1.00 77.12 205 SER A N 1
ATOM 1696 C CA . SER A 1 205 ? 8.114 14.493 -32.652 1.00 77.12 205 SER A CA 1
ATOM 1697 C C . SER A 1 205 ? 9.476 14.648 -31.969 1.00 77.12 205 SER A C 1
ATOM 1699 O O . SER A 1 205 ? 9.594 15.508 -31.086 1.00 77.12 205 SER A O 1
ATOM 1701 N N . PRO A 1 206 ? 10.490 13.847 -32.343 1.00 77.88 206 PRO A N 1
ATOM 1702 C CA . PRO A 1 206 ? 11.816 13.973 -31.758 1.00 77.88 206 PRO A CA 1
ATOM 1703 C C . PRO A 1 206 ? 12.299 15.425 -31.880 1.00 77.88 206 PRO A C 1
ATOM 1705 O O . PRO A 1 206 ? 11.985 16.090 -32.875 1.00 77.88 206 PRO A O 1
ATOM 1708 N N . PRO A 1 207 ? 13.035 15.943 -30.879 1.00 75.38 207 PRO A N 1
ATOM 1709 C CA . PRO A 1 207 ? 13.549 17.301 -30.940 1.00 75.38 207 PRO A CA 1
ATOM 1710 C C . PRO A 1 207 ? 14.381 17.472 -32.221 1.00 75.38 207 PRO A C 1
ATOM 1712 O O . PRO A 1 207 ? 15.105 16.546 -32.604 1.00 75.38 207 PRO A O 1
ATOM 1715 N N . PRO A 1 208 ? 14.278 18.626 -32.905 1.00 75.88 208 PRO A N 1
ATOM 1716 C CA . PRO A 1 208 ? 14.999 18.849 -34.148 1.00 75.88 208 PRO A CA 1
ATOM 1717 C C . PRO A 1 208 ? 16.496 18.648 -33.909 1.00 75.88 208 PRO A C 1
ATOM 1719 O O . PRO A 1 208 ? 17.062 19.204 -32.965 1.00 75.88 208 PRO A O 1
ATOM 1722 N N . SER A 1 209 ? 17.133 17.840 -34.759 1.00 74.12 209 SER A N 1
ATOM 1723 C CA . SER A 1 209 ? 18.568 17.578 -34.673 1.00 74.12 209 SER A CA 1
ATOM 1724 C C . SER A 1 209 ? 19.338 18.906 -34.653 1.00 74.12 209 SER A C 1
ATOM 1726 O O . SER A 1 209 ? 19.025 19.793 -35.465 1.00 74.12 209 SER A O 1
ATOM 1728 N N . PRO A 1 210 ? 20.327 19.071 -33.751 1.00 74.50 210 PRO A N 1
ATOM 1729 C CA . PRO A 1 210 ? 21.105 20.299 -33.683 1.00 74.50 210 PRO A CA 1
ATOM 1730 C C . PRO A 1 210 ? 21.746 20.582 -35.049 1.00 74.50 210 PRO A C 1
ATOM 1732 O O . PRO A 1 210 ? 22.124 19.642 -35.758 1.00 74.50 210 PRO A O 1
ATOM 1735 N N . PRO A 1 211 ? 21.840 21.858 -35.461 1.00 70.00 211 PRO A N 1
ATOM 1736 C CA . PRO A 1 211 ? 22.408 22.197 -36.754 1.00 70.00 211 PRO A CA 1
ATOM 1737 C C . PRO A 1 211 ? 23.863 21.699 -36.847 1.00 70.00 211 PRO A C 1
ATOM 1739 O O . PRO A 1 211 ? 24.587 21.730 -35.845 1.00 70.00 211 PRO A O 1
ATOM 1742 N N . PRO A 1 212 ? 24.313 21.251 -38.035 1.00 75.50 212 PRO A N 1
ATOM 1743 C CA . PRO A 1 212 ? 25.707 20.890 -38.272 1.00 75.50 212 PRO A CA 1
ATOM 1744 C C . PRO A 1 212 ? 26.656 22.012 -37.828 1.00 75.50 212 PRO A C 1
ATOM 1746 O O . PRO A 1 212 ? 26.347 23.198 -37.990 1.00 75.50 212 PRO A O 1
ATOM 1749 N N . LYS A 1 213 ? 27.824 21.647 -37.282 1.00 73.25 213 LYS A N 1
ATOM 1750 C CA . LYS A 1 213 ? 28.829 22.614 -36.807 1.00 73.25 213 LYS A CA 1
ATOM 1751 C C . LYS A 1 213 ? 29.147 23.630 -37.916 1.00 73.25 213 LYS A C 1
ATOM 1753 O O . LYS A 1 213 ? 29.612 23.250 -38.984 1.00 73.25 213 LYS A O 1
ATOM 1758 N N . GLY A 1 214 ? 28.899 24.916 -37.649 1.00 74.31 214 GLY A N 1
ATOM 1759 C CA . GLY A 1 214 ? 29.207 26.026 -38.562 1.00 74.31 214 GLY A CA 1
ATOM 1760 C C . GLY A 1 214 ? 28.011 26.663 -39.280 1.00 74.31 214 GLY A C 1
ATOM 1761 O O . GLY A 1 214 ? 28.192 27.713 -39.891 1.00 74.31 214 GLY A O 1
ATOM 1762 N N . GLN A 1 215 ? 26.799 26.105 -39.181 1.00 80.44 215 GLN A N 1
ATOM 1763 C CA . GLN A 1 215 ? 25.585 26.749 -39.701 1.00 80.44 215 GLN A CA 1
ATOM 1764 C C . GLN A 1 215 ? 24.890 27.584 -38.619 1.00 80.44 215 GLN A C 1
ATOM 1766 O O . GLN A 1 215 ? 24.734 27.141 -37.482 1.00 80.44 215 GLN A O 1
ATOM 1771 N N . LYS A 1 216 ? 24.461 28.796 -38.979 1.00 77.19 216 LYS A N 1
ATOM 1772 C CA . LYS A 1 216 ? 23.624 29.668 -38.144 1.00 77.19 216 LYS A CA 1
ATOM 1773 C C . LYS A 1 216 ? 22.221 29.757 -38.738 1.00 77.19 216 LYS A C 1
ATOM 1775 O O . LYS A 1 216 ? 22.047 29.626 -39.948 1.00 77.19 216 LYS A O 1
ATOM 1780 N N . THR A 1 217 ? 21.230 29.970 -37.882 1.00 78.44 217 THR A N 1
ATOM 1781 C CA . THR A 1 217 ? 19.835 30.187 -38.278 1.00 78.44 217 THR A CA 1
ATOM 1782 C C . THR A 1 217 ? 19.568 31.688 -38.377 1.00 78.44 217 THR A C 1
ATOM 1784 O O . THR A 1 217 ? 19.899 32.427 -37.451 1.00 78.44 217 THR A O 1
ATOM 1787 N N . ASP A 1 218 ? 19.010 32.142 -39.497 1.00 76.44 218 ASP A N 1
ATOM 1788 C CA . ASP A 1 218 ? 18.540 33.518 -39.688 1.00 76.44 218 ASP A CA 1
ATOM 1789 C C . ASP A 1 218 ? 17.196 33.755 -38.964 1.00 76.44 218 ASP A C 1
ATOM 1791 O O . ASP A 1 218 ? 16.534 32.801 -38.548 1.00 76.44 218 ASP A O 1
ATOM 1795 N N . LEU A 1 219 ? 16.765 35.015 -38.834 1.00 74.94 219 LEU A N 1
ATOM 1796 C CA . LEU A 1 219 ? 15.488 35.420 -38.229 1.00 74.94 219 LEU A CA 1
ATOM 1797 C C . LEU A 1 219 ? 14.275 34.747 -38.895 1.00 74.94 219 LEU A C 1
ATOM 1799 O O . LEU A 1 219 ? 13.261 34.534 -38.238 1.00 74.94 219 LEU A O 1
ATOM 1803 N N . PHE A 1 220 ? 14.389 34.370 -40.170 1.00 73.56 220 PHE A N 1
ATOM 1804 C CA . PHE A 1 220 ? 13.361 33.635 -40.917 1.00 73.56 220 PHE A CA 1
ATOM 1805 C C . PHE A 1 220 ? 13.489 32.105 -40.805 1.00 73.56 220 PHE A C 1
ATOM 1807 O O . PHE A 1 220 ? 12.863 31.368 -41.562 1.00 73.56 220 PHE A O 1
ATOM 1814 N N . GLY A 1 221 ? 14.331 31.601 -39.898 1.00 73.12 221 GLY A N 1
ATOM 1815 C CA . GLY A 1 221 ? 14.526 30.166 -39.670 1.00 73.12 221 GLY A CA 1
ATOM 1816 C C . GLY A 1 221 ? 15.363 29.456 -40.740 1.00 73.12 221 GLY A C 1
ATOM 1817 O O . GLY A 1 221 ? 15.563 28.243 -40.660 1.00 73.12 221 GLY A O 1
ATOM 1818 N N . GLN A 1 222 ? 15.889 30.188 -41.724 1.00 80.12 222 GLN A N 1
ATOM 1819 C CA . GLN A 1 222 ? 16.733 29.626 -42.777 1.00 80.12 222 GLN A CA 1
ATOM 1820 C C . GLN A 1 222 ? 18.159 29.392 -42.276 1.00 80.12 222 GLN A C 1
ATOM 1822 O O . GLN A 1 222 ? 18.722 30.200 -41.536 1.00 80.12 222 GLN A O 1
ATOM 1827 N N . ARG A 1 223 ? 18.760 28.269 -42.676 1.00 80.75 223 ARG A N 1
ATOM 1828 C CA . ARG A 1 223 ? 20.127 27.904 -42.285 1.00 80.75 223 ARG A CA 1
ATOM 1829 C C . ARG A 1 223 ? 21.124 28.478 -43.285 1.00 80.75 223 ARG A C 1
ATOM 1831 O O . ARG A 1 223 ? 20.977 28.260 -44.484 1.00 80.75 223 ARG A O 1
ATOM 1838 N N . TYR A 1 224 ? 22.161 29.154 -42.799 1.00 80.75 224 TYR A N 1
ATOM 1839 C CA . TYR A 1 224 ? 23.238 29.680 -43.636 1.00 80.75 224 TYR A CA 1
ATOM 1840 C C . TYR A 1 224 ? 24.614 29.485 -42.988 1.00 80.75 224 TYR A C 1
ATOM 1842 O O . TYR A 1 224 ? 24.753 29.421 -41.765 1.00 80.75 224 TYR A O 1
ATOM 1850 N N . THR A 1 225 ? 25.653 29.412 -43.819 1.00 81.19 225 THR A N 1
ATOM 1851 C CA . THR A 1 225 ? 27.049 29.359 -43.368 1.00 81.19 225 THR A CA 1
ATOM 1852 C C . THR A 1 225 ? 27.625 30.778 -43.416 1.00 81.19 225 THR A C 1
ATOM 1854 O O . THR A 1 225 ? 27.719 31.349 -44.508 1.00 81.19 225 THR A O 1
ATOM 1857 N N . PRO A 1 226 ? 27.992 31.396 -42.278 1.00 72.81 226 PRO A N 1
ATOM 1858 C CA . PRO A 1 226 ? 28.539 32.746 -42.280 1.00 72.81 226 PRO A CA 1
ATOM 1859 C C . PRO A 1 226 ? 29.873 32.762 -43.035 1.00 72.81 226 PRO A C 1
ATOM 1861 O O . PRO A 1 226 ? 30.825 32.084 -42.652 1.00 72.81 226 PRO A O 1
ATOM 1864 N N . ARG A 1 227 ? 29.953 33.548 -44.117 1.00 71.75 227 ARG A N 1
ATOM 1865 C CA . ARG A 1 227 ? 31.217 33.797 -44.822 1.00 71.75 227 ARG A CA 1
ATOM 1866 C C . ARG A 1 227 ? 32.153 34.551 -43.871 1.00 71.75 227 ARG A C 1
ATOM 1868 O O . ARG A 1 227 ? 31.790 35.598 -43.347 1.00 71.75 227 ARG A O 1
ATOM 1875 N N . SER A 1 228 ? 33.350 34.017 -43.637 1.00 61.59 228 SER A N 1
ATOM 1876 C CA . SER A 1 228 ? 34.300 34.466 -42.604 1.00 61.59 228 SER A CA 1
ATOM 1877 C C . SER A 1 228 ? 34.984 35.814 -42.870 1.00 61.59 228 SER A C 1
ATOM 1879 O O . SER A 1 228 ? 35.862 36.209 -42.107 1.00 61.59 228 SER A O 1
ATOM 1881 N N . LYS A 1 229 ? 34.602 36.545 -43.923 1.00 58.66 229 LYS A N 1
ATOM 1882 C CA . LYS A 1 229 ? 35.181 37.853 -44.243 1.00 58.66 229 LYS A CA 1
ATOM 1883 C C . LYS A 1 229 ? 34.094 38.928 -44.165 1.00 58.66 229 LYS A C 1
ATOM 1885 O O . LYS A 1 229 ? 33.111 38.821 -44.903 1.00 58.66 229 LYS A O 1
ATOM 1890 N N . PRO A 1 230 ? 34.230 39.950 -43.299 1.00 57.94 230 PRO A N 1
ATOM 1891 C CA . PRO A 1 230 ? 33.312 41.079 -43.308 1.00 57.94 230 PRO A CA 1
ATOM 1892 C C . PRO A 1 230 ? 33.456 41.818 -44.642 1.00 57.94 230 PRO A C 1
ATOM 1894 O O . PRO A 1 230 ? 34.545 42.260 -45.002 1.00 57.94 230 PRO A O 1
ATOM 1897 N N . VAL A 1 231 ? 32.360 41.932 -45.394 1.00 56.62 231 VAL A N 1
ATOM 1898 C CA . VAL A 1 231 ? 32.333 42.772 -46.595 1.00 56.62 231 VAL A CA 1
ATOM 1899 C C . VAL A 1 231 ? 32.287 44.229 -46.128 1.00 56.62 231 VAL A C 1
ATOM 1901 O O . VAL A 1 231 ? 31.417 44.629 -45.352 1.00 56.62 231 VAL A O 1
ATOM 1904 N N . LEU A 1 232 ? 33.281 44.993 -46.564 1.00 54.38 232 LEU A N 1
ATOM 1905 C CA . LEU A 1 232 ? 33.705 46.286 -46.033 1.00 54.38 232 LEU A CA 1
ATOM 1906 C C . LEU A 1 232 ? 32.800 47.458 -46.475 1.00 54.38 232 LEU A C 1
ATOM 1908 O O . LEU A 1 232 ? 33.287 48.424 -47.044 1.00 54.38 232 LEU A O 1
ATOM 1912 N N . TRP A 1 233 ? 31.480 47.386 -46.265 1.00 52.69 233 TRP A N 1
ATOM 1913 C CA . TRP A 1 233 ? 30.556 48.470 -46.670 1.00 52.69 233 TRP A CA 1
ATOM 1914 C C . TRP A 1 233 ? 29.652 49.013 -45.560 1.00 52.69 233 TRP A C 1
ATOM 1916 O O . TRP A 1 233 ? 28.860 49.919 -45.801 1.00 52.69 233 TRP A O 1
ATOM 1926 N N . LYS A 1 234 ? 29.779 48.537 -44.317 1.00 57.09 234 LYS A N 1
ATOM 1927 C CA . LYS A 1 234 ? 29.035 49.109 -43.183 1.00 57.09 234 LYS A CA 1
ATOM 1928 C C . LYS A 1 234 ? 29.922 50.043 -42.367 1.00 57.09 234 LYS A C 1
ATOM 1930 O O . LYS A 1 234 ? 30.418 49.679 -41.304 1.00 57.09 234 LYS A O 1
ATOM 1935 N N . LEU A 1 235 ? 30.091 51.266 -42.867 1.00 56.31 235 LEU A N 1
ATOM 1936 C CA . LEU A 1 235 ? 30.531 52.406 -42.065 1.00 56.31 235 LEU A CA 1
ATOM 1937 C C . LEU A 1 235 ? 29.477 52.643 -40.976 1.00 56.31 235 LEU A C 1
ATOM 1939 O O . LEU A 1 235 ? 28.383 53.135 -41.240 1.00 56.31 235 LEU A O 1
ATOM 1943 N N . SER A 1 236 ? 29.749 52.188 -39.754 1.00 62.28 236 SER A N 1
ATOM 1944 C CA . SER A 1 236 ? 28.787 52.336 -38.661 1.00 62.28 236 SER A CA 1
ATOM 1945 C C . SER A 1 236 ? 28.758 53.788 -38.170 1.00 62.28 236 SER A C 1
ATOM 1947 O O . SER A 1 236 ? 29.808 54.411 -38.036 1.00 62.28 236 SER A O 1
ATOM 1949 N N . TYR A 1 237 ? 27.572 54.309 -37.834 1.00 63.50 237 TYR A N 1
ATOM 1950 C CA . TYR A 1 237 ? 27.375 55.649 -37.247 1.00 63.50 237 TYR A CA 1
ATOM 1951 C C . TYR A 1 237 ? 28.323 55.933 -36.065 1.00 63.50 237 TYR A C 1
ATOM 1953 O O . TYR A 1 237 ? 28.785 57.053 -35.873 1.00 63.50 237 TYR A O 1
ATOM 1961 N N . LYS A 1 238 ? 28.689 54.879 -35.324 1.00 62.88 238 LYS A N 1
ATOM 1962 C CA . LYS A 1 238 ? 29.635 54.911 -34.201 1.00 62.88 238 LYS A CA 1
ATOM 1963 C C . LYS A 1 238 ? 31.061 55.315 -34.589 1.00 62.88 238 LYS A C 1
ATOM 1965 O O . LYS A 1 238 ? 31.790 55.799 -33.732 1.00 62.88 238 LYS A O 1
ATOM 1970 N N . LEU A 1 239 ? 31.465 55.044 -35.830 1.00 63.56 239 LEU A N 1
ATOM 1971 C CA . LEU A 1 239 ? 32.825 55.268 -36.324 1.00 63.56 239 LEU A CA 1
ATOM 1972 C C . LEU A 1 239 ? 32.962 56.591 -37.085 1.00 63.56 239 LEU A C 1
ATOM 1974 O O . LEU A 1 239 ? 34.052 57.147 -37.102 1.00 63.56 239 LEU A O 1
ATOM 1978 N N . ASN A 1 240 ? 31.868 57.108 -37.659 1.00 64.12 240 ASN A N 1
ATOM 1979 C CA . ASN A 1 240 ? 31.930 58.243 -38.585 1.00 64.12 240 ASN A CA 1
ATOM 1980 C C . ASN A 1 240 ? 31.188 59.505 -38.125 1.00 64.12 240 ASN A C 1
ATOM 1982 O O . ASN A 1 240 ? 31.409 60.558 -38.716 1.00 64.12 240 ASN A O 1
ATOM 1986 N N . HIS A 1 241 ? 30.305 59.441 -37.120 1.00 70.56 241 HIS A N 1
ATOM 1987 C CA . HIS A 1 241 ? 29.546 60.627 -36.717 1.00 70.56 241 HIS A CA 1
ATOM 1988 C C . HIS A 1 241 ? 30.291 61.417 -35.628 1.00 70.56 241 HIS A C 1
ATOM 1990 O O . HIS A 1 241 ? 30.477 60.887 -34.525 1.00 70.56 241 HIS A O 1
ATOM 1996 N N . PRO A 1 242 ? 30.685 62.683 -35.874 1.00 74.62 242 PRO A N 1
ATOM 1997 C CA . PRO A 1 242 ? 31.477 63.469 -34.921 1.00 74.62 242 PRO A CA 1
ATOM 1998 C C . PRO A 1 242 ? 30.747 63.676 -33.586 1.00 74.62 242 PRO A C 1
ATOM 2000 O O . PRO A 1 242 ? 31.367 63.771 -32.529 1.00 74.62 242 PRO A O 1
ATOM 2003 N N . GLU A 1 243 ? 29.414 63.659 -33.607 1.00 77.31 243 GLU A N 1
ATOM 2004 C CA . GLU A 1 243 ? 28.591 63.881 -32.415 1.00 77.31 243 GLU A CA 1
ATOM 2005 C C . GLU A 1 243 ? 28.238 62.602 -31.647 1.00 77.31 243 GLU A C 1
ATOM 2007 O O . GLU A 1 243 ? 27.547 62.651 -30.630 1.00 77.31 243 GLU A O 1
ATOM 2012 N N . TYR A 1 244 ? 28.734 61.438 -32.080 1.00 79.50 244 TYR A N 1
ATOM 2013 C CA . TYR A 1 244 ? 28.459 60.172 -31.395 1.00 79.50 244 TYR A CA 1
ATOM 2014 C C . TYR A 1 244 ? 28.964 60.169 -29.942 1.00 79.50 244 TYR A C 1
ATOM 2016 O O . TYR A 1 244 ? 28.339 59.569 -29.064 1.00 79.50 244 TYR A O 1
ATOM 2024 N N . ARG A 1 245 ? 30.067 60.878 -29.665 1.00 77.75 245 ARG A N 1
ATOM 2025 C CA . ARG A 1 245 ? 30.580 61.062 -28.298 1.00 77.75 245 ARG A CA 1
ATOM 2026 C C . ARG A 1 245 ? 29.607 61.859 -27.427 1.00 77.75 245 ARG A C 1
ATOM 2028 O O . ARG A 1 245 ? 29.258 61.389 -26.349 1.00 77.75 245 ARG A O 1
ATOM 2035 N N . LYS A 1 246 ? 29.072 62.969 -27.945 1.00 81.12 246 LYS A N 1
ATOM 2036 C CA . LYS A 1 246 ? 28.066 63.785 -27.243 1.00 81.12 246 LYS A CA 1
ATOM 2037 C C . LYS A 1 246 ? 26.802 62.978 -26.936 1.00 81.12 246 LYS A C 1
ATOM 2039 O O . LYS A 1 246 ? 26.303 63.000 -25.817 1.00 81.12 246 LYS A O 1
ATOM 2044 N N . LEU A 1 247 ? 26.326 62.185 -27.900 1.00 79.38 247 LEU A N 1
ATOM 2045 C CA . LEU A 1 247 ? 25.173 61.297 -27.709 1.00 79.38 247 LEU A CA 1
ATOM 2046 C C . LEU A 1 247 ? 25.409 60.284 -26.573 1.00 79.38 247 LEU A C 1
ATOM 2048 O O . LEU A 1 247 ? 24.509 59.991 -25.789 1.00 79.38 247 LEU A O 1
ATOM 2052 N N . ARG A 1 248 ? 26.622 59.727 -26.482 1.00 79.62 248 ARG A N 1
ATOM 2053 C CA . ARG A 1 248 ? 26.991 58.758 -25.438 1.00 79.62 248 ARG A CA 1
ATOM 2054 C C . ARG A 1 248 ? 26.968 59.383 -24.047 1.00 79.62 248 ARG A C 1
ATOM 2056 O O . ARG A 1 248 ? 26.462 58.749 -23.124 1.00 79.62 248 ARG A O 1
ATOM 2063 N N . GLU A 1 249 ? 27.489 60.595 -23.920 1.00 83.62 249 GLU A N 1
ATOM 2064 C CA . GLU A 1 249 ? 27.501 61.358 -22.668 1.00 83.62 249 GLU A CA 1
ATOM 2065 C C . GLU A 1 249 ? 26.083 61.752 -22.238 1.00 83.62 249 GLU A C 1
ATOM 2067 O O . GLU A 1 249 ? 25.713 61.586 -21.077 1.00 83.62 249 GLU A O 1
ATOM 2072 N N . GLU A 1 250 ? 25.242 62.175 -23.182 1.00 82.62 250 GLU A N 1
ATOM 2073 C CA . GLU A 1 250 ? 23.838 62.510 -22.930 1.00 82.62 250 GLU A CA 1
ATOM 2074 C C . GLU A 1 250 ? 23.032 61.295 -22.434 1.00 82.62 250 GLU A C 1
ATOM 2076 O O . GLU A 1 250 ? 22.281 61.378 -21.460 1.00 82.62 250 GLU A O 1
ATOM 2081 N N . VAL A 1 251 ? 23.225 60.126 -23.058 1.00 81.38 251 VAL A N 1
ATOM 2082 C CA . VAL A 1 251 ? 22.576 58.876 -22.628 1.00 81.38 251 VAL A CA 1
ATOM 2083 C C . VAL A 1 251 ? 23.053 58.441 -21.240 1.00 81.38 251 VAL A C 1
ATOM 2085 O O . VAL A 1 251 ? 22.245 57.931 -20.462 1.00 81.38 251 VAL A O 1
ATOM 2088 N N . ALA A 1 252 ? 24.336 58.632 -20.918 1.00 83.25 252 ALA A N 1
ATOM 2089 C CA . ALA A 1 252 ? 24.875 58.327 -19.594 1.00 83.25 252 ALA A CA 1
ATOM 2090 C C . ALA A 1 252 ? 24.249 59.229 -18.519 1.00 83.25 252 ALA A C 1
ATOM 2092 O O . ALA A 1 252 ? 23.683 58.708 -17.558 1.00 83.25 252 ALA A O 1
ATOM 2093 N N . ARG A 1 253 ? 24.209 60.549 -18.750 1.00 83.12 253 ARG A N 1
ATOM 2094 C CA . ARG A 1 253 ? 23.566 61.502 -17.830 1.00 83.12 253 ARG A CA 1
ATOM 2095 C C . ARG A 1 253 ? 22.097 61.171 -17.575 1.00 83.12 253 ARG A C 1
ATOM 2097 O O . ARG A 1 253 ? 21.648 61.191 -16.435 1.00 83.12 253 ARG A O 1
ATOM 2104 N N . ARG A 1 254 ? 21.333 60.797 -18.607 1.00 76.12 254 ARG A N 1
ATOM 2105 C CA . ARG A 1 254 ? 19.918 60.413 -18.434 1.00 76.12 254 ARG A CA 1
ATOM 2106 C C . ARG A 1 254 ? 19.733 59.147 -17.601 1.00 76.12 254 ARG A C 1
ATOM 2108 O O . ARG A 1 2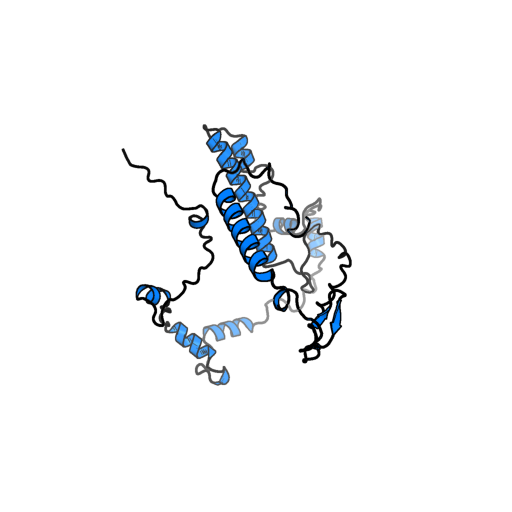54 ? 18.745 59.041 -16.878 1.00 76.12 254 ARG A O 1
ATOM 2115 N N . ARG A 1 255 ? 20.653 58.184 -17.702 1.00 78.50 255 ARG A N 1
ATOM 2116 C CA . ARG A 1 255 ? 20.608 56.971 -16.872 1.00 78.50 255 ARG A CA 1
ATOM 2117 C C . ARG A 1 255 ? 20.847 57.297 -15.408 1.00 78.50 255 ARG A C 1
ATOM 2119 O O . ARG A 1 255 ? 20.076 56.830 -14.581 1.00 78.50 255 ARG A O 1
ATOM 2126 N N . GLU A 1 256 ? 21.833 58.139 -15.120 1.00 83.44 256 GLU A N 1
ATOM 2127 C CA . GLU A 1 256 ? 22.117 58.591 -13.756 1.00 83.44 256 GLU A CA 1
ATOM 2128 C C . GLU A 1 256 ? 20.927 59.352 -13.161 1.00 83.44 256 GLU A C 1
ATOM 2130 O O . GLU A 1 256 ? 20.513 59.063 -12.041 1.00 83.44 256 GLU A O 1
ATOM 2135 N N . ILE A 1 257 ? 20.297 60.242 -13.938 1.00 80.00 257 ILE A N 1
ATOM 2136 C CA . ILE A 1 257 ? 19.079 60.953 -13.518 1.00 80.00 257 ILE A CA 1
ATOM 2137 C C . ILE A 1 257 ? 17.951 59.962 -13.190 1.00 80.00 257 ILE A C 1
ATOM 2139 O O . ILE A 1 257 ? 17.309 60.082 -12.149 1.00 80.00 257 ILE A O 1
ATOM 2143 N N . MET A 1 258 ? 17.720 58.950 -14.036 1.00 71.81 258 MET A N 1
ATOM 2144 C CA . MET A 1 258 ? 16.702 57.926 -13.763 1.00 71.81 258 MET A CA 1
ATOM 2145 C C . MET A 1 258 ? 17.023 57.076 -12.531 1.00 71.81 258 MET A C 1
ATOM 2147 O O . MET A 1 258 ? 16.114 56.683 -11.804 1.00 71.81 258 MET A O 1
ATOM 2151 N N . GLU A 1 259 ? 18.294 56.775 -12.293 1.00 76.31 259 GLU A N 1
ATOM 2152 C CA . GLU A 1 259 ? 18.732 55.978 -11.150 1.00 76.31 259 GLU A CA 1
ATOM 2153 C C . GLU A 1 259 ? 18.570 56.751 -9.831 1.00 76.31 259 GLU A C 1
ATOM 2155 O O . GLU A 1 259 ? 18.062 56.200 -8.854 1.00 76.31 259 GLU A O 1
ATOM 2160 N N . GLN A 1 260 ? 18.857 58.057 -9.838 1.00 73.31 260 GLN A N 1
ATOM 2161 C CA . GLN A 1 260 ? 18.605 58.963 -8.711 1.00 73.31 260 GLN A CA 1
ATOM 2162 C C . GLN A 1 260 ? 17.104 59.143 -8.417 1.00 73.31 260 GLN A C 1
ATOM 2164 O O . GLN A 1 260 ? 16.686 59.124 -7.255 1.00 73.31 260 GLN A O 1
ATOM 2169 N N . LEU A 1 261 ? 16.269 59.252 -9.457 1.00 65.50 261 LEU A N 1
ATOM 2170 C CA . LEU A 1 261 ? 14.805 59.319 -9.324 1.00 65.50 261 LEU A CA 1
ATOM 2171 C C . LEU A 1 261 ? 14.196 58.004 -8.823 1.00 65.50 261 LEU A C 1
ATOM 2173 O O . LEU A 1 261 ? 13.235 58.018 -8.062 1.00 65.50 261 LEU A O 1
ATOM 2177 N N . LYS A 1 262 ? 14.768 56.855 -9.195 1.00 65.75 262 LYS A N 1
ATOM 2178 C CA . LYS A 1 262 ? 14.320 55.543 -8.705 1.00 65.75 262 LYS A CA 1
ATOM 2179 C C . LYS A 1 262 ? 14.623 55.341 -7.214 1.00 65.75 262 LYS A C 1
ATOM 2181 O O . LYS A 1 262 ? 13.922 54.574 -6.557 1.00 65.75 262 LYS A O 1
ATOM 2186 N N . GLY A 1 263 ? 15.647 56.020 -6.689 1.00 64.06 263 GLY A N 1
ATOM 2187 C CA . GLY A 1 263 ? 16.016 56.001 -5.272 1.00 64.06 263 GLY A CA 1
ATOM 2188 C C . GLY A 1 263 ? 15.168 56.915 -4.378 1.00 64.06 263 GLY A C 1
ATOM 2189 O O . GLY A 1 263 ? 15.076 56.661 -3.179 1.00 64.06 263 GLY A O 1
ATOM 2190 N N . SER A 1 264 ? 14.517 57.945 -4.933 1.00 59.59 264 SER A N 1
ATOM 2191 C CA . SER A 1 264 ? 13.713 58.914 -4.176 1.00 59.59 264 SER A CA 1
ATOM 2192 C C . SER A 1 264 ? 12.205 58.770 -4.456 1.00 59.59 264 SER A C 1
ATOM 2194 O O . SER A 1 264 ? 11.648 59.376 -5.361 1.00 59.59 264 SER A O 1
ATOM 2196 N N . ASN A 1 265 ? 11.527 58.002 -3.595 1.00 54.78 265 ASN A N 1
ATOM 2197 C CA . ASN A 1 265 ? 10.064 57.911 -3.433 1.00 54.78 265 ASN A CA 1
ATOM 2198 C C . ASN A 1 265 ? 9.236 57.306 -4.597 1.00 54.78 265 ASN A C 1
ATOM 2200 O O . ASN A 1 265 ? 9.143 57.827 -5.704 1.00 54.78 265 ASN A O 1
ATOM 2204 N N . SER A 1 266 ? 8.507 56.227 -4.296 1.00 56.81 266 SER A N 1
ATOM 2205 C CA . SER A 1 266 ? 7.745 55.387 -5.239 1.00 56.81 266 SER A CA 1
ATOM 2206 C C . SER A 1 266 ? 6.459 56.003 -5.818 1.00 56.81 266 SER A C 1
ATOM 2208 O O . SER A 1 266 ? 5.791 55.352 -6.621 1.00 56.81 266 SER A O 1
ATOM 2210 N N . GLN A 1 267 ? 6.107 57.244 -5.463 1.00 55.69 267 GLN A N 1
ATOM 2211 C CA . GLN A 1 267 ? 4.895 57.918 -5.957 1.00 55.69 267 GLN A CA 1
ATOM 2212 C C . GLN A 1 267 ? 5.121 58.819 -7.189 1.00 55.69 267 GLN A C 1
ATOM 2214 O O . GLN A 1 267 ? 4.155 59.163 -7.863 1.00 55.69 267 GLN A O 1
ATOM 2219 N N . SER A 1 268 ? 6.365 59.156 -7.553 1.00 54.78 268 SER A N 1
ATOM 2220 C CA . SER A 1 268 ? 6.673 60.023 -8.712 1.00 54.78 268 SER A CA 1
ATOM 2221 C C . SER A 1 268 ? 6.777 59.275 -10.054 1.00 54.78 268 SER A C 1
ATOM 2223 O O . SER A 1 268 ? 6.788 59.890 -11.117 1.00 54.78 268 SER A O 1
ATOM 2225 N N . LEU A 1 269 ? 6.805 57.937 -10.038 1.00 54.66 269 LEU A N 1
ATOM 2226 C CA . LEU A 1 269 ? 6.991 57.106 -11.238 1.00 54.66 269 LEU A CA 1
ATOM 2227 C C . LEU A 1 269 ? 5.759 57.034 -12.158 1.00 54.66 269 LEU A C 1
ATOM 2229 O O . LEU A 1 269 ? 5.875 56.549 -13.281 1.00 54.66 269 LEU A O 1
ATOM 2233 N N . GLN A 1 270 ? 4.589 57.500 -11.708 1.00 55.97 270 GLN A N 1
ATOM 2234 C CA . GLN A 1 270 ? 3.360 57.484 -12.513 1.00 55.97 270 GLN A CA 1
ATOM 2235 C C . GLN A 1 270 ? 3.197 58.715 -13.421 1.00 55.97 270 GLN A C 1
ATOM 2237 O O . GLN A 1 270 ? 2.391 58.662 -14.346 1.00 55.97 270 GLN A O 1
ATOM 2242 N N . SER A 1 271 ? 3.961 59.796 -13.213 1.00 57.22 271 SER A N 1
ATOM 2243 C CA . SER A 1 271 ? 3.859 61.028 -14.017 1.00 57.22 271 SER A CA 1
ATOM 2244 C C . SER A 1 271 ? 4.921 61.164 -15.116 1.00 57.22 271 SER A C 1
ATOM 2246 O O . SER A 1 271 ? 4.935 62.164 -15.832 1.00 57.22 271 SER A O 1
ATOM 2248 N N . LEU A 1 272 ? 5.802 60.172 -15.292 1.00 56.50 272 LEU A N 1
ATOM 2249 C CA . LEU A 1 272 ? 6.853 60.224 -16.311 1.00 56.50 272 LEU A CA 1
ATOM 2250 C C . LEU A 1 272 ? 6.382 59.628 -17.651 1.00 56.50 272 LEU A C 1
ATOM 2252 O O . LEU A 1 272 ? 5.769 58.555 -17.668 1.00 56.50 272 LEU A O 1
ATOM 2256 N N . PRO A 1 273 ? 6.697 60.265 -18.796 1.00 57.66 273 PRO A N 1
ATOM 2257 C CA . PRO A 1 273 ? 6.377 59.707 -20.102 1.00 57.66 273 PRO A CA 1
ATOM 2258 C C . PRO A 1 273 ? 7.138 58.394 -20.309 1.00 57.66 273 PRO A C 1
ATOM 2260 O O . PRO A 1 273 ? 8.358 58.318 -20.160 1.00 57.66 273 PRO A O 1
ATOM 2263 N N . ARG A 1 274 ? 6.405 57.340 -20.686 1.00 57.47 274 ARG A N 1
ATOM 2264 C CA . ARG A 1 274 ? 6.930 55.970 -20.847 1.00 57.47 274 ARG A CA 1
ATOM 2265 C C . ARG A 1 274 ? 8.022 55.854 -21.920 1.00 57.47 274 ARG A C 1
ATOM 2267 O O . ARG A 1 274 ? 8.764 54.876 -21.936 1.00 57.47 274 ARG A O 1
ATOM 2274 N N . VAL A 1 275 ? 8.111 56.843 -22.809 1.00 57.56 275 VAL A N 1
ATOM 2275 C CA . VAL A 1 275 ? 9.142 56.982 -23.838 1.00 57.56 275 VAL A CA 1
ATOM 2276 C C . VAL A 1 275 ? 9.523 58.459 -23.920 1.00 57.56 275 VAL A C 1
ATOM 2278 O O . VAL A 1 275 ? 8.674 59.300 -24.203 1.00 57.56 275 VAL A O 1
ATOM 2281 N N . MET A 1 276 ? 10.793 58.777 -23.670 1.00 56.66 276 MET A N 1
ATOM 2282 C CA . MET A 1 276 ? 11.323 60.123 -23.902 1.00 56.66 276 MET A CA 1
ATOM 2283 C C . MET A 1 276 ? 11.558 60.332 -25.407 1.00 56.66 276 MET A C 1
ATOM 2285 O O . MET A 1 276 ? 12.031 59.397 -26.064 1.00 56.66 276 MET A O 1
ATOM 2289 N N . PRO A 1 277 ? 11.271 61.523 -25.966 1.00 60.81 277 PRO A N 1
ATOM 2290 C CA . PRO A 1 277 ? 11.476 61.784 -27.385 1.00 60.81 277 PRO A CA 1
ATOM 2291 C C . PRO A 1 277 ? 12.951 61.624 -27.782 1.00 60.81 277 PRO A C 1
ATOM 2293 O O . PRO A 1 277 ? 13.873 61.881 -26.998 1.00 60.81 277 PRO A O 1
ATOM 2296 N N . SER A 1 278 ? 13.148 61.144 -29.012 1.00 56.62 278 SER A N 1
ATOM 2297 C CA . SER A 1 278 ? 14.460 60.856 -29.595 1.00 56.62 278 SER A CA 1
ATOM 2298 C C . SER A 1 278 ? 15.312 62.134 -29.657 1.00 56.62 278 SER A C 1
ATOM 2300 O O . SER A 1 278 ? 14.780 63.180 -30.021 1.00 56.62 278 SER A O 1
ATOM 2302 N N . PRO A 1 279 ? 16.621 62.088 -29.347 1.00 60.47 279 PRO A N 1
ATOM 2303 C CA . PRO A 1 279 ? 17.468 63.280 -29.197 1.00 60.47 279 PRO A CA 1
ATOM 2304 C C . PRO A 1 279 ? 17.781 64.036 -30.505 1.00 60.47 279 PRO A C 1
ATOM 2306 O O . PRO A 1 279 ? 18.640 64.905 -30.502 1.00 60.47 279 PRO A O 1
ATOM 2309 N N . MET A 1 280 ? 17.128 63.698 -31.619 1.00 55.38 280 MET A N 1
ATOM 2310 C CA . MET A 1 280 ? 17.428 64.201 -32.966 1.00 55.38 280 MET A CA 1
ATOM 2311 C C . MET A 1 280 ? 16.150 64.655 -33.688 1.00 55.38 280 MET A C 1
ATOM 2313 O O . MET A 1 280 ? 15.935 64.322 -34.850 1.00 55.38 280 MET A O 1
ATOM 2317 N N . ILE A 1 281 ? 15.257 65.346 -32.981 1.00 54.72 281 ILE A N 1
ATOM 2318 C CA . ILE A 1 281 ? 14.201 66.153 -33.600 1.00 54.72 281 ILE A CA 1
ATOM 2319 C C . ILE A 1 281 ? 14.201 67.485 -32.860 1.00 54.72 281 ILE A C 1
ATOM 2321 O O . ILE A 1 281 ? 13.581 67.606 -31.809 1.00 54.72 281 ILE A O 1
ATOM 2325 N N . ASN A 1 282 ? 14.996 68.410 -33.386 1.00 44.53 282 ASN A N 1
ATOM 2326 C CA . ASN A 1 282 ? 14.846 69.860 -33.332 1.00 44.53 282 ASN A CA 1
ATOM 2327 C C . ASN A 1 282 ? 15.574 70.410 -34.557 1.00 44.53 282 ASN A C 1
ATOM 2329 O O . ASN A 1 282 ? 16.703 69.927 -34.808 1.00 44.53 282 ASN A O 1
#

pLDDT: mean 72.92, std 12.3, range [38.75, 95.06]

Organism: NCBI:txid231223

InterPro domains:
  IPR029206 Protein of unknown function DUF4532 [PF15046] (9-198)
  IPR029206 Protein of unknown function DUF4532 [PTHR35156] (5-248)

Secondary structure (DSSP, 8-state):
----------HHHHTT----------SSS--HHHHHHT-PPPPPHHHHHHHHHHHS-GGG-S--S--HHHHHHHHHHSSPPSS-SS--TT--TTHHHHHHHHTT-----SS--HHHHHHTTSSS-PPPP---SS--HHHHHHHS---SSHHHHHHHHHHHHHHHHHHHHHHHHHHHHS--B-TTSPBPPPTT---PPPP--PPPPPPPPPPPTT-EE-TTS-EE---SS--TT---HHHH-TTHHHHHHHHHHHHHHHHHHHHS-TTGGGSS-SSPPPTT--

Sequence (282 aa):
MADGKQDMRSLEERENLMVDRTPHYSGFTPRSIQRLTQRHRPHTMTDIECCHFLRTPTREFTHQHPSVEHRLWVEAGKPATPFPARPDTSYNSNIWRNFRREYGLSFKANDRKVSEVIASMYPLNIPAASQVRENTFEKYVRETKLFQDEKGKSLAIRRSKTEVSEFKKLRCKTEARNPPLNERGDILPPDNYKKYAHRFVPVPSPPPSPPPKGQKTDLFGQRYTPRSKPVLWKLSYKLNHPEYRKLREEVARRREIMEQLKGSNSQSLQSLPRVMPSPMIN

Foldseek 3Di:
DDDDPDPPDDPCRVVPPDDPPPDDPPDPDDDPVVVVVVDDDPQDPVNVVVVVVVPDPPVRDPCPDDPPVVVVVVVVPPDDDPDDPDDDPPDDVCVVVVCCVVVVVPDDPPPDDPVQSVCVPDPDNDDDDDDPDVVAVLVVLVPDPPDPDPVVSVVVNVVSVVVVVVVVVVVVVVCVVPADADPVRDGDDDDPDDDDDPPCPDDPPPDPDPDPPQWDADPVRDIDHDDPDPDPDPPDCCNPPPCNVVVVVVVVVVVVVVVVVVVPDPPVVVPDDPDDDDPPDD